Protein AF-A0A8J0SD44-F1 (afdb_monomer)

Radius of gyration: 22.15 Å; Cα contacts (8 Å, |Δi|>4): 152; chains: 1; bounding box: 90×36×42 Å

Mean predicted aligned error: 14.58 Å

Secondary structure (DSSP, 8-state):
--PPPTTTTSSTTS------TTHHHHHHHTT-S------------------S-HHHHHHHHHHHHHHHHHHHHHS--SS------HHHHHHHHHHHHHHHGGG----S--S--HHHHTTS-HHHHHHHHHHHHHHHHHHTGGG---SSHHHHHHHHHHHHHHHHHHHHHHHHHHTT-S---HHHHHHHHHHHHHHHHS-HHHHHHHHHHHHHHHHHHHHHHS--

Foldseek 3Di:
DDDDDDPPVPVVPVPPDPPPPPVVVVVVVVPPDDDDDPDDDDDDDDDDDDDDDCPVVVVVVVVVVVVVVVVVVVVDDLAQQQPFPLVLLVVLLVLQLVVLVVVQPDDPDALDDLVLLVVDDRLANLVLLLLLLVCCLVQALVPDDDPDPSNNVSSVSNNVSSVVRNVSSVVCVVVSSHDHDDSSVVSSVSSVVSLVVDDRVNSNSRSSNNVVSVSVSCCVVNPD

pLDDT: mean 71.88, std 25.75, range [24.28, 98.19]

Nearest PDB structures (foldseek):
  4doh-assembly2_C  TM=9.470E-01  e=1.029E-07  Homo sapiens
  1n1f-assembly1_A  TM=8.761E-01  e=1.432E-06  Homo sapiens
  6gg1-assembly1_A  TM=9.061E-01  e=5.887E-06  Homo sapiens
  8sve-assembly2_M  TM=8.247E-01  e=4.977E-04  Homo sapiens
  1cnt-assembly1_1  TM=3.188E-01  e=7.115E-01  Homo sapiens

Sequence (224 aa):
MEIIPSQVVRDLSASYAPVNEENEAIRAVEVVATTVECDVTIEYCQQGSIMGALSAFCSIVFICVLMMKIKRIESSGNHCPVSSDIQEFKRYHDAVKEVLHKKDVITDVSLLKARVLNQIHPSEQCCFLLQLGRFYLNNVFPKLEFSSMKEQKCLNHLANSVLGLKIELKHCHSTMRCACGHQSHKIMEEFRETFYQMETEAAIVKAFGDLNILIRWMEINYPG

InterPro domains:
  IPR009079 Four-helical cytokine-like, core [G3DSA:1.20.1250.10] (74-222)
  IPR009079 Four-helical cytokine-like, core [SSF47266] (79-220)
  IPR020443 Interleukin-10/19/20/24/26 [PF00726] (71-219)
  IPR020443 Interleukin-10/19/20/24/26 [PTHR48482] (53-222)
  IPR020443 Interleukin-10/19/20/24/26 [SM00188] (82-223)
  IPR020444 Interleukin-24 [PR01937] (96-111)
  IPR020444 Interleukin-24 [PR01937] (123-140)
  IPR020444 Interleukin-24 [PR01937] (206-219)

Structure (mmCIF, N/CA/C/O backbone):
data_AF-A0A8J0SD44-F1
#
_entry.id   AF-A0A8J0SD44-F1
#
loop_
_atom_site.group_PDB
_atom_site.id
_atom_site.type_symbol
_atom_site.label_atom_id
_atom_site.label_alt_id
_atom_site.label_comp_id
_atom_site.label_asym_id
_atom_site.label_entity_id
_atom_site.label_seq_id
_atom_site.pdbx_PDB_ins_code
_atom_site.Cartn_x
_atom_site.Cartn_y
_atom_site.Cartn_z
_atom_site.occupancy
_atom_site.B_iso_or_equiv
_atom_site.auth_seq_id
_atom_site.auth_comp_id
_atom_site.auth_asym_id
_atom_site.auth_atom_id
_atom_site.pdbx_PDB_model_num
ATOM 1 N N . MET A 1 1 ? -42.914 5.109 -18.372 1.00 33.97 1 MET A N 1
ATOM 2 C CA . MET A 1 1 ? -41.851 5.394 -19.356 1.00 33.97 1 MET A CA 1
ATOM 3 C C . MET A 1 1 ? -41.538 6.867 -19.213 1.00 33.97 1 MET A C 1
ATOM 5 O O . MET A 1 1 ? -42.184 7.684 -19.847 1.00 33.97 1 MET A O 1
ATOM 9 N N . GLU A 1 2 ? -40.648 7.197 -18.283 1.00 24.28 2 GLU A N 1
ATOM 10 C CA . GLU A 1 2 ? -40.187 8.567 -18.069 1.00 24.28 2 GLU A CA 1
ATOM 11 C C . GLU A 1 2 ? -38.679 8.592 -18.274 1.00 24.28 2 GLU A C 1
ATOM 13 O O . GLU A 1 2 ? -37.932 7.765 -17.753 1.00 24.28 2 GLU A O 1
ATOM 18 N N . ILE A 1 3 ? -38.296 9.495 -19.163 1.00 29.05 3 ILE A N 1
ATOM 19 C CA . ILE A 1 3 ? -36.976 9.689 -19.733 1.00 29.05 3 ILE A CA 1
ATOM 20 C C . ILE A 1 3 ? -36.206 10.579 -18.757 1.00 29.05 3 ILE A C 1
ATOM 22 O O . ILE A 1 3 ? -36.611 11.714 -18.513 1.00 29.05 3 ILE A O 1
ATOM 26 N N . ILE A 1 4 ? -35.113 10.069 -18.188 1.00 25.30 4 ILE A N 1
ATOM 27 C CA . ILE A 1 4 ? -34.239 10.856 -17.309 1.00 25.30 4 ILE A CA 1
ATOM 28 C C . ILE A 1 4 ? -33.398 11.821 -18.173 1.00 25.30 4 ILE A C 1
ATOM 30 O O . ILE A 1 4 ? -32.871 11.394 -19.205 1.00 25.30 4 ILE A O 1
ATOM 34 N N . PRO A 1 5 ? -33.265 13.116 -17.809 1.00 26.45 5 PRO A N 1
ATOM 35 C CA . PRO A 1 5 ? -32.732 14.140 -18.703 1.00 26.45 5 PRO A CA 1
ATOM 36 C C . PRO A 1 5 ? -31.207 14.096 -18.878 1.00 26.45 5 PRO A C 1
ATOM 38 O O . PRO A 1 5 ? -30.445 13.755 -17.975 1.00 26.45 5 PRO A O 1
ATOM 41 N N . SER A 1 6 ? -30.784 14.571 -20.050 1.00 31.86 6 SER A N 1
ATOM 42 C CA . SER A 1 6 ? -29.427 14.703 -20.605 1.00 31.86 6 SER A CA 1
ATOM 43 C C . SER A 1 6 ? -28.462 15.654 -19.848 1.00 31.86 6 SER A C 1
ATOM 45 O O . SER A 1 6 ? -27.691 16.386 -20.478 1.00 31.86 6 SER A O 1
ATOM 47 N N . GLN A 1 7 ? -28.469 15.663 -18.511 1.00 28.09 7 GLN A N 1
ATOM 48 C CA . GLN A 1 7 ? -27.488 16.401 -17.693 1.00 28.09 7 GLN A CA 1
ATOM 49 C C . GLN A 1 7 ? -26.445 15.514 -16.996 1.00 28.09 7 GLN A C 1
ATOM 51 O O . GLN A 1 7 ? -25.373 16.005 -16.673 1.00 28.09 7 GLN A O 1
ATOM 56 N N . VAL A 1 8 ? -26.665 14.201 -16.892 1.00 30.64 8 VAL A N 1
ATOM 57 C CA . VAL A 1 8 ? -25.748 13.287 -16.174 1.00 30.64 8 VAL A CA 1
ATOM 58 C C . VAL A 1 8 ? -24.443 12.993 -16.942 1.00 30.64 8 VAL A C 1
ATOM 60 O O . VAL A 1 8 ? -23.463 12.532 -16.368 1.00 30.64 8 VAL A O 1
ATOM 63 N N . VAL A 1 9 ? -24.370 13.313 -18.238 1.00 30.92 9 VAL A N 1
ATOM 64 C CA . VAL A 1 9 ? -23.193 13.003 -19.078 1.00 30.92 9 VAL A CA 1
ATOM 65 C C . VAL A 1 9 ? -22.150 14.136 -19.095 1.00 30.92 9 VAL A C 1
ATOM 67 O O . VAL A 1 9 ? -21.050 13.945 -19.604 1.00 30.92 9 VAL A O 1
ATOM 70 N N . ARG A 1 10 ? -22.437 15.310 -18.509 1.00 26.83 10 ARG A N 1
ATOM 71 C CA . ARG A 1 10 ? -21.474 16.431 -18.453 1.00 26.83 10 ARG A CA 1
ATOM 72 C C . ARG A 1 10 ? -20.662 16.534 -17.157 1.00 26.83 10 ARG A C 1
ATOM 74 O O . ARG A 1 10 ? -19.658 17.242 -17.154 1.00 26.83 10 ARG A O 1
ATOM 81 N N . ASP A 1 11 ? -21.004 15.765 -16.124 1.00 26.02 11 ASP A N 1
ATOM 82 C CA . ASP A 1 11 ? -20.300 15.818 -14.831 1.00 26.02 11 ASP A CA 1
ATOM 83 C C . ASP A 1 11 ? -19.134 14.820 -14.708 1.00 26.02 11 ASP A C 1
ATOM 85 O O . ASP A 1 11 ? -18.263 14.985 -13.855 1.00 26.02 11 ASP A O 1
ATOM 89 N N . LEU A 1 12 ? -19.022 13.842 -15.614 1.00 30.73 12 LEU A N 1
ATOM 90 C CA . LEU A 1 12 ? -17.892 12.896 -15.645 1.00 30.73 12 LEU A CA 1
ATOM 91 C C . LEU A 1 12 ? -16.584 13.512 -16.177 1.00 30.73 12 LEU A C 1
ATOM 93 O O . LEU A 1 12 ? -15.510 12.962 -15.950 1.00 30.73 12 LEU A O 1
ATOM 97 N N . SER A 1 13 ? -16.643 14.677 -16.833 1.00 28.14 13 SER A N 1
ATOM 98 C CA . SER A 1 13 ? -15.459 15.408 -17.315 1.00 28.14 13 SER A CA 1
ATOM 99 C C . SER A 1 13 ? -14.967 16.517 -16.373 1.00 28.14 13 SER A C 1
ATOM 101 O O . SER A 1 13 ? -13.924 17.107 -16.639 1.00 28.14 13 SER A O 1
ATOM 103 N N . ALA A 1 14 ? -15.679 16.813 -15.278 1.00 25.30 14 ALA A N 1
ATOM 104 C CA . ALA A 1 14 ? -15.375 17.954 -14.402 1.00 25.30 14 ALA A CA 1
ATOM 105 C C . ALA A 1 14 ? -14.565 17.603 -13.132 1.00 25.30 14 ALA A C 1
ATOM 107 O O . ALA A 1 14 ? -14.176 18.504 -12.394 1.00 25.30 14 ALA A O 1
ATOM 108 N N . SER A 1 15 ? -14.263 16.322 -12.873 1.00 27.89 15 SER A N 1
ATOM 109 C CA . SER A 1 15 ? -13.512 15.894 -11.672 1.00 27.89 15 SER A CA 1
ATOM 110 C C . SER A 1 15 ? -11.984 15.829 -11.862 1.00 27.89 15 SER A C 1
ATOM 112 O O . SER A 1 15 ? -11.245 15.546 -10.922 1.00 27.89 15 SER A O 1
ATOM 114 N N . TYR A 1 16 ? -11.470 16.163 -13.049 1.00 33.25 16 TYR A N 1
ATOM 115 C CA . TYR A 1 16 ? -10.033 16.359 -13.276 1.00 33.25 16 TYR A CA 1
ATOM 116 C C . TYR A 1 16 ? -9.623 17.806 -12.967 1.00 33.25 16 TYR A C 1
ATOM 118 O O . TYR A 1 16 ? -9.203 18.556 -13.844 1.00 33.25 16 TYR A O 1
ATOM 126 N N . ALA A 1 17 ? -9.745 18.206 -11.701 1.00 25.69 17 ALA A N 1
ATOM 127 C CA . ALA A 1 17 ? -9.021 19.363 -11.185 1.00 25.69 17 ALA A CA 1
ATOM 128 C C . ALA A 1 17 ? -7.669 18.883 -10.621 1.00 25.69 17 ALA A C 1
ATOM 130 O O . ALA A 1 17 ? -7.639 17.878 -9.904 1.00 25.69 17 ALA A O 1
ATOM 131 N N . PRO A 1 18 ? -6.542 19.555 -10.920 1.00 29.36 18 PRO A N 1
ATOM 132 C CA . PRO A 1 18 ? -5.264 19.209 -10.319 1.00 29.36 18 PRO A CA 1
ATOM 133 C C . PRO A 1 18 ? -5.357 19.471 -8.813 1.00 29.36 18 PRO A C 1
ATOM 135 O O . PRO A 1 18 ? -5.560 20.603 -8.374 1.00 29.36 18 PRO A O 1
ATOM 138 N N . VAL A 1 19 ? -5.245 18.411 -8.012 1.00 38.91 19 VAL A N 1
ATOM 139 C CA . VAL A 1 19 ? -5.111 18.536 -6.559 1.00 38.91 19 VAL A CA 1
ATOM 140 C C . VAL A 1 19 ? -3.803 19.280 -6.302 1.00 38.91 19 VAL A C 1
ATOM 142 O O . VAL A 1 19 ? -2.731 18.796 -6.654 1.00 38.91 19 VAL A O 1
ATOM 145 N N . ASN A 1 20 ? -3.921 20.490 -5.758 1.00 29.44 20 ASN A N 1
ATOM 146 C CA . ASN A 1 20 ? -2.821 21.420 -5.534 1.00 29.44 20 ASN A CA 1
ATOM 147 C C . ASN A 1 20 ? -1.749 20.773 -4.626 1.00 29.44 20 ASN A C 1
ATOM 149 O O . ASN A 1 20 ? -2.046 20.428 -3.479 1.00 29.44 20 ASN A O 1
ATOM 153 N N . GLU A 1 21 ? -0.527 20.592 -5.146 1.00 43.31 21 GLU A N 1
ATOM 154 C CA . GLU A 1 21 ? 0.596 19.855 -4.520 1.00 43.31 21 GLU A CA 1
ATOM 155 C C . GLU A 1 21 ? 1.039 20.424 -3.156 1.00 43.31 21 GLU A C 1
ATOM 157 O O . GLU A 1 21 ? 1.686 19.733 -2.373 1.00 43.31 21 GLU A O 1
ATOM 162 N N . GLU A 1 22 ? 0.655 21.660 -2.836 1.00 33.00 22 GLU A N 1
ATOM 163 C CA . GLU A 1 22 ? 1.070 22.375 -1.625 1.00 33.00 22 GLU A CA 1
ATOM 164 C C . GLU A 1 22 ? 0.327 21.913 -0.352 1.00 33.00 22 GLU A C 1
ATOM 166 O O . GLU A 1 22 ? 0.878 21.947 0.748 1.00 33.00 22 GLU A O 1
ATOM 171 N N . ASN A 1 23 ? -0.894 21.380 -0.488 1.00 32.12 23 ASN A N 1
ATOM 172 C CA . ASN A 1 23 ? -1.717 20.948 0.653 1.00 32.12 23 ASN A CA 1
ATOM 173 C C . ASN A 1 23 ? -1.446 19.500 1.113 1.00 32.12 23 ASN A C 1
ATOM 175 O O . ASN A 1 23 ? -1.919 19.102 2.179 1.00 32.12 23 ASN A O 1
ATOM 179 N N . GLU A 1 24 ? -0.687 18.706 0.347 1.00 41.72 24 GLU A N 1
ATOM 180 C CA . GLU A 1 24 ? -0.343 17.316 0.705 1.00 41.72 24 GLU A CA 1
ATOM 181 C C . GLU A 1 24 ? 0.754 17.268 1.787 1.00 41.72 24 GLU A C 1
ATOM 183 O O . GLU A 1 24 ? 0.761 16.374 2.632 1.00 41.72 24 GLU A O 1
ATOM 188 N N . ALA A 1 25 ? 1.637 18.274 1.822 1.00 32.84 25 ALA A N 1
ATOM 189 C CA . ALA A 1 25 ? 2.680 18.396 2.840 1.00 32.84 25 ALA A CA 1
ATOM 190 C C . ALA A 1 25 ? 2.119 18.836 4.204 1.00 32.84 25 ALA A C 1
ATOM 192 O O . ALA A 1 25 ? 2.558 18.341 5.237 1.00 32.84 25 ALA A O 1
ATOM 193 N N . ILE A 1 26 ? 1.110 19.712 4.228 1.00 31.59 26 ILE A N 1
ATOM 194 C CA . ILE A 1 26 ? 0.611 20.314 5.476 1.00 31.59 26 ILE A CA 1
ATOM 195 C C . ILE A 1 26 ? -0.146 19.295 6.346 1.00 31.59 26 ILE A C 1
ATOM 197 O O . ILE A 1 26 ? -0.011 19.326 7.565 1.00 31.59 26 ILE A O 1
ATOM 201 N N . ARG A 1 27 ? -0.845 18.312 5.756 1.00 36.59 27 ARG A N 1
ATOM 202 C CA . ARG A 1 27 ? -1.466 17.220 6.539 1.00 36.59 27 ARG A CA 1
ATOM 203 C C . ARG A 1 27 ? -0.475 16.169 7.040 1.00 36.59 27 ARG A C 1
ATOM 205 O O . ARG A 1 27 ? -0.773 15.484 8.010 1.00 36.59 27 ARG A O 1
ATOM 212 N N . ALA A 1 28 ? 0.695 16.045 6.413 1.00 37.03 28 ALA A N 1
ATOM 213 C CA . ALA A 1 28 ? 1.755 15.162 6.900 1.00 37.03 28 ALA A CA 1
ATOM 214 C C . ALA A 1 28 ? 2.536 15.784 8.076 1.00 37.03 28 ALA A C 1
ATOM 216 O O . ALA A 1 28 ? 3.091 15.060 8.899 1.00 37.03 28 ALA A O 1
ATOM 217 N N . VAL A 1 29 ? 2.562 17.118 8.178 1.00 32.00 29 VAL A N 1
ATOM 218 C CA . VAL A 1 29 ? 3.338 17.846 9.198 1.00 32.00 29 VAL A CA 1
ATOM 219 C C . VAL A 1 29 ? 2.676 17.824 10.583 1.00 32.00 29 VAL A C 1
ATOM 221 O O . VAL A 1 29 ? 3.388 17.834 11.584 1.00 32.00 29 VAL A O 1
ATOM 224 N N . GLU A 1 30 ? 1.352 17.679 10.685 1.00 28.89 30 GLU A N 1
ATOM 225 C CA . GLU A 1 30 ? 0.664 17.569 11.989 1.00 28.89 30 GLU A CA 1
ATOM 226 C C . GLU A 1 30 ? 0.882 16.215 12.703 1.00 28.89 30 GLU A C 1
ATOM 228 O O . GLU A 1 30 ? 0.460 16.029 13.840 1.00 28.89 30 GLU A O 1
ATOM 233 N N . VAL A 1 31 ? 1.603 15.278 12.075 1.00 38.53 31 VAL A N 1
ATOM 234 C CA . VAL A 1 31 ? 1.950 13.957 12.639 1.00 38.53 31 VAL A CA 1
ATOM 235 C C . VAL A 1 31 ? 3.263 13.996 13.446 1.00 38.53 31 VAL A C 1
ATOM 237 O O . VAL A 1 31 ? 3.701 12.988 14.004 1.00 38.53 31 VAL A O 1
ATOM 240 N N . VAL A 1 32 ? 3.909 15.161 13.572 1.00 40.59 32 VAL A N 1
ATOM 241 C CA . VAL A 1 32 ? 5.134 15.311 14.371 1.00 40.59 32 VAL A CA 1
ATOM 242 C C . VAL A 1 32 ? 4.798 15.714 15.807 1.00 40.59 32 VAL A C 1
ATOM 244 O O . VAL A 1 32 ? 4.800 16.892 16.142 1.00 40.59 32 VAL A O 1
ATOM 247 N N . ALA A 1 33 ? 4.566 14.720 16.667 1.00 31.11 33 ALA A N 1
ATOM 248 C CA . ALA A 1 33 ? 5.003 14.728 18.068 1.00 31.11 33 ALA A CA 1
ATOM 249 C C . ALA A 1 33 ? 4.658 13.396 18.751 1.00 31.11 33 ALA A C 1
ATOM 251 O O . ALA A 1 33 ? 3.523 13.166 19.153 1.00 31.11 33 ALA A O 1
ATOM 252 N N . THR A 1 34 ? 5.673 12.542 18.900 1.00 29.23 34 THR A N 1
ATOM 253 C CA . THR A 1 34 ? 5.992 11.653 20.040 1.00 29.23 34 THR A CA 1
ATOM 254 C C . THR A 1 34 ? 6.596 10.348 19.533 1.00 29.23 34 THR A C 1
ATOM 256 O O . THR A 1 34 ? 5.919 9.391 19.169 1.00 29.23 34 THR A O 1
ATOM 259 N N . THR A 1 35 ? 7.925 10.317 19.530 1.00 33.72 35 THR A N 1
ATOM 260 C CA . THR A 1 35 ? 8.711 9.090 19.440 1.00 33.72 35 THR A CA 1
ATOM 261 C C . THR A 1 35 ? 8.462 8.257 20.694 1.00 33.72 35 THR A C 1
ATOM 263 O O . THR A 1 35 ? 8.916 8.613 21.780 1.00 33.72 35 THR A O 1
ATOM 266 N N . VAL A 1 36 ? 7.735 7.154 20.546 1.00 34.84 36 VAL A N 1
ATOM 267 C CA . VAL A 1 36 ? 7.821 6.005 21.450 1.00 34.84 36 VAL A CA 1
ATOM 268 C C . VAL A 1 36 ? 7.810 4.777 20.555 1.00 34.84 36 VAL A C 1
ATOM 270 O O . VAL A 1 36 ? 6.826 4.532 19.855 1.00 34.84 36 VAL A O 1
ATOM 273 N N . GLU A 1 37 ? 8.936 4.078 20.563 1.00 35.88 37 GLU A N 1
ATOM 274 C CA . GLU A 1 37 ? 9.233 2.882 19.786 1.00 35.88 37 GLU A CA 1
ATOM 275 C C . GLU A 1 37 ? 8.159 1.800 19.971 1.00 35.88 37 GLU A C 1
ATOM 277 O O . GLU A 1 37 ? 7.623 1.590 21.061 1.00 35.88 37 GLU A O 1
ATOM 282 N N . CYS A 1 38 ? 7.845 1.093 18.885 1.00 41.84 38 CYS A N 1
ATOM 283 C CA . CYS A 1 38 ? 7.262 -0.238 18.981 1.00 41.84 38 CYS A CA 1
ATOM 284 C C . CYS A 1 38 ? 8.430 -1.190 19.294 1.00 41.84 38 CYS A C 1
ATOM 286 O O . CYS A 1 38 ? 9.225 -1.447 18.397 1.00 41.84 38 CYS A O 1
ATOM 288 N N . ASP A 1 39 ? 8.570 -1.620 20.554 1.00 30.33 39 ASP A N 1
ATOM 289 C CA . ASP A 1 39 ? 9.700 -2.401 21.101 1.00 30.33 39 ASP A CA 1
ATOM 290 C C . ASP A 1 39 ? 10.412 -3.336 20.101 1.00 30.33 39 ASP A C 1
ATOM 292 O O . ASP A 1 39 ? 9.848 -4.356 19.697 1.00 30.33 39 ASP A O 1
ATOM 296 N N . VAL A 1 40 ?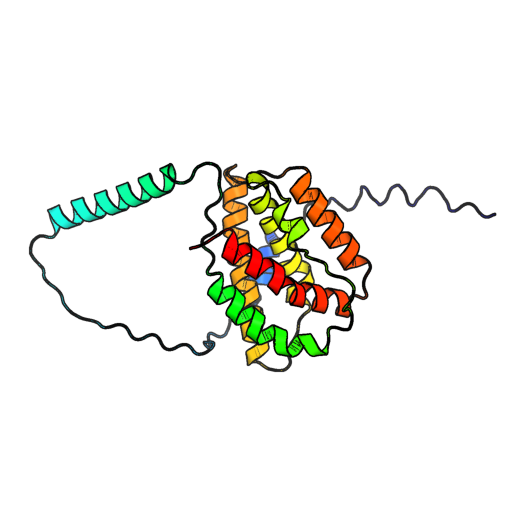 11.686 -3.037 19.795 1.00 35.06 40 VAL A N 1
ATOM 297 C CA 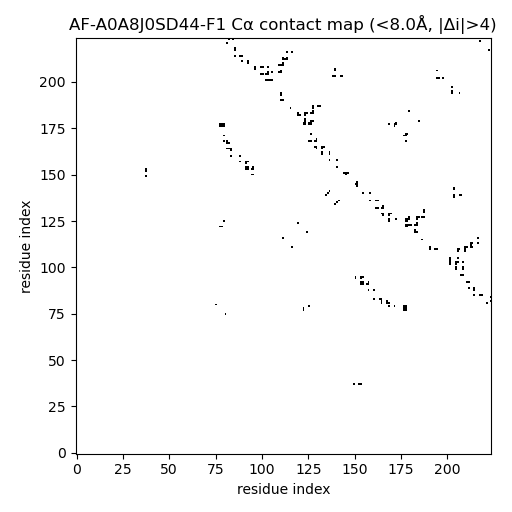. VAL A 1 40 ? 12.693 -4.005 19.320 1.00 35.06 40 VAL A CA 1
ATOM 298 C C . VAL A 1 40 ? 14.085 -3.579 19.816 1.00 35.06 40 VAL A C 1
ATOM 300 O O . VAL A 1 40 ? 14.632 -2.568 19.388 1.00 35.06 40 VAL A O 1
ATOM 303 N N . THR A 1 41 ? 14.685 -4.377 20.699 1.00 27.97 41 THR A N 1
ATOM 304 C CA . THR A 1 41 ? 16.097 -4.291 21.100 1.00 27.97 41 THR A CA 1
ATOM 305 C C . THR A 1 41 ? 17.014 -4.809 19.986 1.00 27.97 41 THR A C 1
ATOM 307 O O . THR A 1 41 ? 16.856 -5.941 19.530 1.00 27.97 41 THR A O 1
ATOM 310 N N . ILE A 1 42 ? 18.013 -4.012 19.587 1.00 31.34 42 ILE A N 1
ATOM 311 C CA . ILE A 1 42 ? 19.157 -4.454 18.772 1.00 31.34 42 ILE A CA 1
ATOM 312 C C . ILE A 1 42 ? 20.448 -3.973 19.452 1.00 31.34 42 ILE A C 1
ATOM 314 O O . ILE A 1 42 ? 20.781 -2.791 19.423 1.00 31.34 42 ILE A O 1
ATOM 318 N N . GLU A 1 43 ? 21.173 -4.903 20.078 1.00 26.81 43 GLU A N 1
ATOM 319 C CA . GLU A 1 43 ? 22.585 -4.741 20.446 1.00 26.81 43 GLU A CA 1
ATOM 320 C C . GLU A 1 43 ? 23.451 -4.810 19.184 1.00 26.81 43 GLU A C 1
ATOM 322 O O . GLU A 1 43 ? 23.311 -5.766 18.431 1.00 26.81 43 GLU A O 1
ATOM 327 N N . TYR A 1 44 ? 24.403 -3.887 18.999 1.00 27.45 44 TYR A N 1
ATOM 328 C CA . TYR A 1 44 ? 25.702 -4.223 18.400 1.00 27.45 44 TYR A CA 1
ATOM 329 C C . TYR A 1 44 ? 26.822 -3.282 18.883 1.00 27.45 44 TYR A C 1
ATOM 331 O O . TYR A 1 44 ? 26.646 -2.074 19.028 1.00 27.45 44 TYR A O 1
ATOM 339 N N . CYS A 1 45 ? 27.969 -3.905 19.166 1.00 25.02 45 CYS A N 1
ATOM 340 C CA . CYS A 1 45 ? 29.133 -3.413 19.900 1.00 25.02 45 CYS A CA 1
ATOM 341 C C . CYS A 1 45 ? 29.870 -2.201 19.298 1.00 25.02 45 CYS A C 1
ATOM 343 O O . CYS A 1 45 ? 30.180 -2.157 18.108 1.00 25.02 45 CYS A O 1
ATOM 345 N N . GLN A 1 46 ? 30.312 -1.301 20.184 1.00 28.97 46 GLN A N 1
ATOM 346 C CA . GLN A 1 46 ? 31.521 -0.490 19.996 1.00 28.97 46 GLN A CA 1
ATOM 347 C C . GLN A 1 46 ? 32.776 -1.378 20.032 1.00 28.97 46 GLN A C 1
ATOM 349 O O . GLN A 1 46 ? 32.849 -2.244 20.894 1.00 28.97 46 GLN A O 1
ATOM 354 N N . GLN A 1 47 ? 33.791 -1.085 19.206 1.00 30.19 47 GLN A N 1
ATOM 355 C CA . GLN A 1 47 ? 35.177 -0.855 19.665 1.00 30.19 47 GLN A CA 1
ATOM 356 C C . GLN A 1 47 ? 36.100 -0.406 18.506 1.00 30.19 47 GLN A C 1
ATOM 358 O O . GLN A 1 47 ? 36.149 -1.053 17.466 1.00 30.19 47 GLN A O 1
ATOM 363 N N . GLY A 1 48 ? 36.938 0.609 18.761 1.00 29.19 48 GLY A N 1
ATOM 364 C CA . GLY A 1 48 ? 38.368 0.540 18.412 1.00 29.19 48 GLY A CA 1
ATOM 365 C C . GLY A 1 48 ? 38.891 1.348 17.215 1.00 29.19 48 GLY A C 1
ATOM 366 O O . GLY A 1 48 ? 38.795 0.929 16.069 1.00 29.19 48 GLY A O 1
ATOM 367 N N . SER A 1 49 ? 39.571 2.457 17.520 1.00 34.88 49 SER A N 1
ATOM 368 C CA . SER A 1 49 ? 40.421 3.256 16.623 1.00 34.88 49 SER A CA 1
ATOM 369 C C . SER A 1 49 ? 41.734 2.559 16.242 1.00 34.88 49 SER A C 1
ATOM 371 O O . SER A 1 49 ? 42.400 2.027 17.126 1.00 34.88 49 SER A O 1
ATOM 373 N N . ILE A 1 50 ? 42.202 2.720 14.993 1.00 38.38 50 ILE A N 1
ATOM 374 C CA . ILE A 1 50 ? 43.638 2.697 14.642 1.00 38.38 50 ILE A CA 1
ATOM 375 C C . ILE A 1 50 ? 43.912 3.779 13.580 1.00 38.38 50 ILE A C 1
ATOM 377 O O . ILE A 1 50 ? 43.415 3.728 12.458 1.00 38.38 50 ILE A O 1
ATOM 381 N N . MET A 1 51 ? 44.698 4.787 13.964 1.00 46.84 51 MET A N 1
ATOM 382 C CA . MET A 1 51 ? 45.154 5.912 13.146 1.00 46.84 51 MET A CA 1
ATOM 383 C C . MET A 1 51 ? 46.542 5.583 12.588 1.00 46.84 51 MET A C 1
ATOM 385 O O . MET A 1 51 ? 47.453 5.320 13.367 1.00 46.84 51 MET A O 1
ATOM 389 N N . GLY A 1 52 ? 46.713 5.594 11.260 1.00 45.44 52 GLY A N 1
ATOM 390 C CA . GLY A 1 52 ? 48.046 5.398 10.671 1.00 45.44 52 GLY A CA 1
ATOM 391 C C . GLY A 1 52 ? 48.141 4.906 9.226 1.00 45.44 52 GLY A C 1
ATOM 392 O O . GLY A 1 52 ? 49.120 4.252 8.911 1.00 45.44 52 GLY A O 1
ATOM 393 N N . ALA A 1 53 ? 47.164 5.175 8.351 1.00 50.94 53 ALA A N 1
ATOM 394 C CA . ALA A 1 53 ? 47.311 5.029 6.888 1.00 50.94 53 ALA A CA 1
ATOM 395 C C . ALA A 1 53 ? 46.176 5.751 6.117 1.00 50.94 53 ALA A C 1
ATOM 397 O O . ALA A 1 53 ? 45.696 5.310 5.076 1.00 50.94 53 ALA A O 1
ATOM 398 N N . LEU A 1 54 ? 45.677 6.862 6.664 1.00 51.84 54 LEU A N 1
ATOM 399 C CA . LEU A 1 54 ? 44.327 7.351 6.361 1.00 51.84 54 LEU A CA 1
ATOM 400 C C . LEU A 1 54 ? 44.142 7.962 4.960 1.00 51.84 54 LEU A C 1
ATOM 402 O O . LEU A 1 54 ? 43.013 8.012 4.493 1.00 51.84 54 LEU A O 1
ATOM 406 N N . SER A 1 55 ? 45.186 8.387 4.243 1.00 55.91 55 SER A N 1
ATOM 407 C CA . SER A 1 55 ? 44.995 9.082 2.954 1.00 55.91 55 SER A CA 1
ATOM 408 C C . SER A 1 55 ? 44.720 8.135 1.778 1.00 55.91 55 SER A C 1
ATOM 410 O O . SER A 1 55 ? 43.792 8.363 0.996 1.00 55.91 55 SER A O 1
ATOM 412 N N . ALA A 1 56 ? 45.483 7.045 1.667 1.00 53.56 56 ALA A N 1
ATOM 413 C CA . ALA A 1 56 ? 45.310 6.060 0.602 1.00 53.56 56 ALA A CA 1
ATOM 414 C C . ALA A 1 56 ? 44.079 5.179 0.850 1.00 53.56 56 ALA A C 1
ATOM 416 O O . ALA A 1 56 ? 43.307 4.940 -0.077 1.00 53.56 56 ALA A O 1
ATOM 417 N N . PHE A 1 57 ? 43.835 4.776 2.105 1.00 57.06 57 PHE A N 1
ATOM 418 C CA . PHE A 1 57 ? 42.631 4.020 2.452 1.00 57.06 57 PHE A CA 1
ATOM 419 C C . PHE A 1 57 ? 41.361 4.864 2.318 1.00 57.06 57 PHE A C 1
ATOM 421 O O . PHE A 1 57 ? 40.387 4.346 1.787 1.00 57.06 57 PHE A O 1
ATOM 428 N N . CYS A 1 58 ? 41.359 6.160 2.668 1.00 57.19 58 CYS A N 1
ATOM 429 C CA . CYS A 1 58 ? 40.204 7.018 2.365 1.00 57.19 58 CYS A CA 1
ATOM 430 C C . CYS A 1 58 ? 39.967 7.145 0.863 1.00 57.19 58 CYS A C 1
ATOM 432 O O . CYS A 1 58 ? 38.821 7.097 0.438 1.00 57.19 58 CYS A O 1
ATOM 434 N N . SER A 1 59 ? 41.022 7.268 0.052 1.00 60.62 59 SER A N 1
ATOM 435 C CA . SER A 1 59 ? 40.874 7.376 -1.404 1.00 60.62 59 SER A CA 1
ATOM 436 C C . SER A 1 59 ? 40.341 6.079 -2.011 1.00 60.62 59 SER A C 1
ATOM 438 O O . SER A 1 59 ? 39.439 6.124 -2.839 1.00 60.62 59 SER A O 1
ATOM 440 N N . ILE A 1 60 ? 40.825 4.920 -1.554 1.00 70.44 60 ILE A N 1
ATOM 441 C CA . ILE A 1 60 ? 40.326 3.609 -1.988 1.00 70.44 60 ILE A CA 1
ATOM 442 C C . ILE A 1 60 ? 38.898 3.386 -1.495 1.00 70.44 60 ILE A C 1
ATOM 444 O O . ILE A 1 60 ? 38.074 2.961 -2.284 1.00 70.44 60 ILE A O 1
ATOM 448 N N . VAL A 1 61 ? 38.559 3.718 -0.246 1.00 71.31 61 VAL A N 1
ATOM 449 C CA . VAL A 1 61 ? 37.184 3.609 0.274 1.00 71.31 61 VAL A CA 1
ATOM 450 C C . VAL A 1 61 ? 36.251 4.558 -0.470 1.00 71.31 61 VAL A C 1
ATOM 452 O O . VAL A 1 61 ? 35.159 4.152 -0.844 1.00 71.31 61 VAL A O 1
ATOM 455 N N . PHE A 1 62 ? 36.676 5.788 -0.759 1.00 68.56 62 PHE A N 1
ATOM 456 C CA . PHE A 1 62 ? 35.885 6.753 -1.518 1.00 68.56 62 PHE A CA 1
ATOM 457 C C . PHE A 1 62 ? 35.690 6.294 -2.963 1.00 68.56 62 PHE A C 1
ATOM 459 O O . PHE A 1 62 ? 34.563 6.281 -3.443 1.00 68.56 62 PHE A O 1
ATOM 466 N N . ILE A 1 63 ? 36.746 5.820 -3.630 1.00 70.50 63 ILE A N 1
ATOM 467 C CA . ILE A 1 63 ? 36.652 5.209 -4.961 1.00 70.50 63 ILE A CA 1
ATOM 468 C C . ILE A 1 63 ? 35.786 3.947 -4.901 1.00 70.50 63 ILE A C 1
ATOM 470 O O . ILE A 1 63 ? 34.924 3.789 -5.746 1.00 70.50 63 ILE A O 1
ATOM 474 N N . CYS A 1 64 ? 35.901 3.086 -3.892 1.00 64.44 64 CYS A N 1
ATOM 475 C CA . CYS A 1 64 ? 35.045 1.912 -3.719 1.00 64.44 64 CYS A CA 1
ATOM 476 C C . CYS A 1 64 ? 33.581 2.298 -3.482 1.00 64.44 64 CYS A C 1
ATOM 478 O O . CYS A 1 64 ? 32.704 1.658 -4.044 1.00 64.44 64 CYS A O 1
ATOM 480 N N . VAL A 1 65 ? 33.293 3.353 -2.717 1.00 63.66 65 VAL A N 1
ATOM 481 C CA . VAL A 1 65 ? 31.936 3.889 -2.515 1.00 63.66 65 VAL A CA 1
ATOM 482 C C . VAL A 1 65 ? 31.398 4.499 -3.810 1.00 63.66 65 VAL A C 1
ATOM 484 O O . VAL A 1 65 ? 30.240 4.266 -4.153 1.00 63.66 65 VAL A O 1
ATOM 487 N N . LEU A 1 66 ? 32.226 5.223 -4.568 1.00 58.38 66 LEU A N 1
ATOM 488 C CA . LEU A 1 66 ? 31.867 5.763 -5.880 1.00 58.38 66 LEU A CA 1
ATOM 489 C C . LEU A 1 66 ? 31.627 4.645 -6.897 1.00 58.38 66 LEU A C 1
ATOM 491 O O . LEU A 1 66 ? 30.617 4.670 -7.587 1.00 58.38 66 LEU A O 1
ATOM 495 N N . MET A 1 67 ? 32.479 3.623 -6.937 1.00 50.81 67 MET A N 1
ATOM 496 C CA . MET A 1 67 ? 32.340 2.455 -7.807 1.00 50.81 67 MET A CA 1
ATOM 497 C C . MET A 1 67 ? 31.152 1.582 -7.386 1.00 50.81 67 MET A C 1
ATOM 499 O O . MET A 1 67 ? 30.451 1.070 -8.249 1.00 50.81 67 MET A O 1
ATOM 503 N N . MET A 1 68 ? 30.849 1.464 -6.087 1.00 49.03 68 MET A N 1
ATOM 504 C CA . MET A 1 68 ? 29.615 0.839 -5.597 1.00 49.03 68 MET A CA 1
ATOM 505 C C . MET A 1 68 ? 28.378 1.649 -6.002 1.00 49.03 68 MET A C 1
ATOM 507 O O . MET A 1 68 ? 27.381 1.053 -6.397 1.00 49.03 68 MET A O 1
ATOM 511 N N . LYS A 1 69 ? 28.431 2.988 -5.974 1.00 47.19 69 LYS A N 1
ATOM 512 C CA . LYS A 1 69 ? 27.346 3.847 -6.475 1.00 47.19 69 LYS A CA 1
ATOM 513 C C . LYS A 1 69 ? 27.178 3.746 -7.993 1.00 47.19 69 LYS A C 1
ATOM 515 O O . LYS A 1 69 ? 26.048 3.625 -8.445 1.00 47.19 69 LYS A O 1
ATOM 520 N N . ILE A 1 70 ? 28.267 3.724 -8.761 1.00 44.84 70 ILE A N 1
ATOM 521 C CA . ILE A 1 70 ? 28.248 3.574 -10.225 1.00 44.84 70 ILE A CA 1
ATOM 522 C C . ILE A 1 70 ? 27.734 2.182 -10.615 1.00 44.84 70 ILE A C 1
ATOM 524 O O . ILE A 1 70 ? 26.829 2.076 -11.433 1.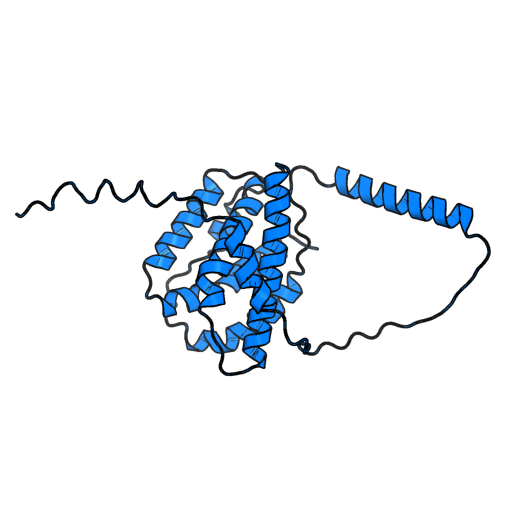00 44.84 70 ILE A O 1
ATOM 528 N N . LYS A 1 71 ? 28.198 1.116 -9.954 1.00 32.78 71 LYS A N 1
ATOM 529 C CA . LYS A 1 71 ? 27.727 -0.257 -10.198 1.00 32.78 71 LYS A CA 1
ATOM 530 C C . LYS A 1 71 ? 26.267 -0.463 -9.771 1.00 32.78 71 LYS A C 1
ATOM 532 O O . LYS A 1 71 ? 25.556 -1.243 -10.397 1.00 32.78 71 LYS A O 1
ATOM 537 N N . ARG A 1 72 ? 25.786 0.270 -8.755 1.00 37.47 72 ARG A N 1
ATOM 538 C CA . ARG A 1 72 ? 24.360 0.319 -8.374 1.00 37.47 72 ARG A CA 1
ATOM 539 C C . ARG A 1 72 ? 23.510 1.056 -9.424 1.00 37.47 72 ARG A C 1
ATOM 541 O O . ARG A 1 72 ? 22.356 0.691 -9.616 1.00 37.47 72 ARG A O 1
ATOM 548 N N . ILE A 1 73 ? 24.078 2.043 -10.124 1.00 38.00 73 ILE A N 1
ATOM 549 C CA . ILE A 1 73 ? 23.431 2.743 -11.248 1.00 38.00 73 ILE A CA 1
ATOM 550 C C . ILE A 1 73 ? 23.401 1.853 -12.503 1.00 38.00 73 ILE A C 1
ATOM 552 O O . ILE A 1 73 ? 22.389 1.816 -13.189 1.00 38.00 73 ILE A O 1
ATOM 556 N N . GLU A 1 74 ? 24.465 1.094 -12.771 1.00 36.72 74 GLU A N 1
ATOM 557 C CA . GLU A 1 74 ? 24.605 0.267 -13.981 1.00 36.72 74 GLU A CA 1
ATOM 558 C C . GLU A 1 74 ? 23.895 -1.100 -13.873 1.00 36.72 74 GLU A C 1
ATOM 560 O O . GLU A 1 74 ? 23.418 -1.638 -14.868 1.00 36.72 74 GLU A O 1
ATOM 565 N N . SER A 1 75 ? 23.739 -1.640 -12.656 1.00 37.78 75 SER A N 1
ATOM 566 C CA . SER A 1 75 ? 22.924 -2.841 -12.396 1.00 37.78 75 SER A CA 1
ATOM 567 C C . SER A 1 75 ? 21.418 -2.555 -12.342 1.00 37.78 75 SER A C 1
ATOM 569 O O . SER A 1 75 ? 20.615 -3.490 -12.364 1.00 37.78 75 SER A O 1
ATOM 571 N N . SER A 1 76 ? 21.015 -1.284 -12.273 1.00 46.34 76 SER A N 1
ATOM 572 C CA . SER A 1 76 ? 19.627 -0.884 -12.464 1.00 46.34 76 SER A CA 1
ATOM 573 C C . SER A 1 76 ? 19.388 -0.772 -13.963 1.00 46.34 76 SER A C 1
ATOM 575 O O . SER A 1 76 ? 19.471 0.313 -14.533 1.00 46.34 76 SER A O 1
ATOM 577 N N . GLY A 1 77 ? 19.002 -1.874 -14.612 1.00 46.34 77 GLY A N 1
ATOM 578 C CA . GLY A 1 77 ? 18.233 -1.745 -15.854 1.00 46.34 77 GLY A CA 1
ATOM 579 C C . GLY A 1 77 ? 16.969 -0.898 -15.613 1.00 46.34 77 GLY A C 1
ATOM 580 O O . GLY A 1 77 ? 16.794 -0.336 -14.536 1.00 46.34 77 GLY A O 1
ATOM 581 N N . ASN A 1 78 ? 16.055 -0.834 -16.573 1.00 54.72 78 ASN A N 1
ATOM 582 C CA . ASN 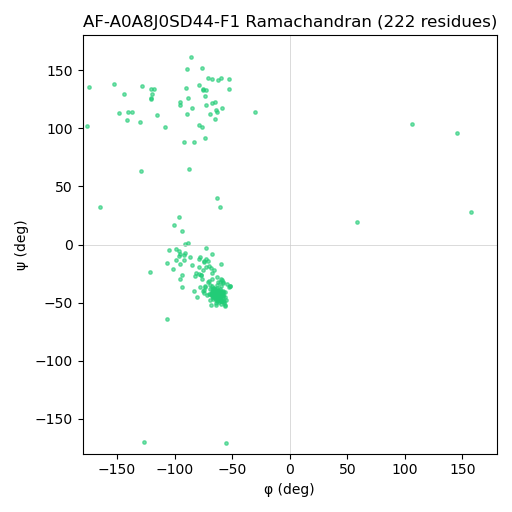A 1 78 ? 14.827 -0.014 -16.572 1.00 54.72 78 ASN A CA 1
ATOM 583 C C . ASN A 1 78 ? 13.790 -0.276 -15.435 1.00 54.72 78 ASN A C 1
ATOM 585 O O . ASN A 1 78 ? 12.588 -0.151 -15.652 1.00 54.72 78 ASN A O 1
ATOM 589 N N . HIS A 1 79 ? 14.219 -0.659 -14.236 1.00 66.44 79 HIS A N 1
ATOM 590 C CA . HIS A 1 79 ? 13.451 -1.103 -13.087 1.00 66.44 79 HIS A CA 1
ATOM 591 C C . HIS A 1 79 ? 13.693 -0.119 -11.932 1.00 66.44 79 HIS A C 1
ATOM 593 O O . HIS A 1 79 ? 14.829 0.268 -11.655 1.00 66.44 79 HIS A O 1
ATOM 599 N N . CYS A 1 80 ? 12.627 0.301 -11.254 1.00 76.50 80 CYS A N 1
ATOM 600 C CA . CYS A 1 80 ? 12.718 1.153 -10.073 1.00 76.50 80 CYS A CA 1
ATOM 601 C C . CYS A 1 80 ? 13.253 0.344 -8.875 1.00 76.50 80 CYS A C 1
ATOM 603 O O . CYS A 1 80 ? 12.599 -0.632 -8.500 1.00 76.50 80 CYS A O 1
ATOM 605 N N . PRO A 1 81 ? 14.396 0.711 -8.261 1.00 68.12 81 PRO A N 1
ATOM 606 C CA . PRO A 1 81 ? 14.840 0.067 -7.033 1.00 68.12 81 PRO A CA 1
ATOM 607 C C . PRO A 1 81 ? 13.890 0.469 -5.903 1.00 68.12 81 PRO A C 1
ATOM 609 O O . PRO A 1 81 ? 13.843 1.635 -5.518 1.00 68.12 81 PRO A O 1
ATOM 612 N N . VAL A 1 82 ? 13.120 -0.493 -5.405 1.00 69.56 82 VAL A N 1
ATOM 613 C CA . VAL A 1 82 ? 12.264 -0.322 -4.230 1.00 69.56 82 VAL A CA 1
ATOM 614 C C . VAL A 1 82 ? 13.099 -0.691 -3.008 1.00 69.56 82 VAL A C 1
ATOM 616 O O . VAL A 1 82 ? 13.479 -1.848 -2.864 1.00 69.56 82 VAL A O 1
ATOM 619 N N . SER A 1 83 ? 13.421 0.282 -2.151 1.00 63.88 83 SER A N 1
ATOM 620 C CA . SER A 1 83 ? 14.265 0.078 -0.959 1.00 63.88 83 SER A CA 1
ATOM 621 C C . SER A 1 83 ? 13.434 -0.144 0.311 1.00 63.88 83 SER A C 1
ATOM 623 O O . SER A 1 83 ? 13.895 0.123 1.420 1.00 63.88 83 SER A O 1
ATOM 625 N N . SER A 1 84 ? 12.189 -0.597 0.161 1.00 67.00 84 SER A N 1
ATOM 626 C CA . SER A 1 84 ? 11.267 -0.760 1.284 1.00 67.00 84 SER A CA 1
ATOM 627 C C . SER A 1 84 ? 11.603 -1.994 2.116 1.00 67.00 84 SER A C 1
ATOM 629 O O . SER A 1 84 ? 11.755 -3.086 1.571 1.00 67.00 84 SER A O 1
ATOM 631 N N . ASP A 1 85 ? 11.644 -1.838 3.440 1.00 78.38 85 ASP A N 1
ATOM 632 C CA . ASP A 1 85 ? 11.682 -2.971 4.363 1.00 78.38 85 ASP A CA 1
ATOM 633 C C . ASP A 1 85 ? 10.295 -3.633 4.398 1.00 78.38 85 ASP A C 1
ATOM 635 O O . ASP A 1 85 ? 9.383 -3.253 5.137 1.00 78.38 85 ASP A O 1
ATOM 639 N N . ILE A 1 86 ? 10.114 -4.629 3.531 1.00 82.69 86 ILE A N 1
ATOM 640 C CA . ILE A 1 86 ? 8.861 -5.381 3.425 1.00 82.69 86 ILE A CA 1
ATOM 641 C C . ILE A 1 86 ? 8.570 -6.137 4.734 1.00 82.69 86 ILE A C 1
ATOM 643 O O . ILE A 1 86 ? 7.402 -6.346 5.074 1.00 82.69 86 ILE A O 1
ATOM 647 N N . GLN A 1 87 ? 9.601 -6.509 5.506 1.00 83.81 87 GLN A N 1
ATOM 648 C CA . GLN A 1 87 ? 9.402 -7.163 6.799 1.00 83.81 87 GLN A CA 1
ATOM 649 C C . GLN A 1 87 ? 8.819 -6.190 7.820 1.00 83.81 87 GLN A C 1
ATOM 651 O O . GLN A 1 87 ? 7.902 -6.559 8.553 1.00 83.81 87 GLN A O 1
ATOM 656 N N . GLU A 1 88 ? 9.309 -4.955 7.861 1.00 84.00 88 GLU A N 1
ATOM 657 C CA . GLU A 1 88 ? 8.749 -3.895 8.699 1.00 84.00 88 GLU A CA 1
ATOM 658 C C . GLU A 1 88 ? 7.288 -3.605 8.318 1.00 84.00 88 GLU A C 1
ATOM 660 O O . GLU A 1 88 ? 6.403 -3.587 9.180 1.00 84.00 88 GLU A O 1
ATOM 665 N N . PHE A 1 89 ? 7.005 -3.512 7.015 1.00 86.06 89 PHE A N 1
ATOM 666 C CA . PHE A 1 89 ? 5.650 -3.337 6.492 1.00 86.06 89 PHE A CA 1
ATOM 667 C C . PHE A 1 89 ? 4.701 -4.438 6.990 1.00 86.06 89 PHE A C 1
ATOM 669 O O . PHE A 1 89 ? 3.603 -4.162 7.481 1.00 86.06 89 PHE A O 1
ATOM 676 N N . LYS A 1 90 ? 5.141 -5.697 6.902 1.00 90.12 90 LYS A N 1
ATOM 677 C CA . LYS A 1 90 ? 4.391 -6.862 7.377 1.00 90.12 90 LYS A CA 1
ATOM 678 C C . LYS A 1 90 ? 4.155 -6.829 8.879 1.00 90.12 90 LYS A C 1
ATOM 680 O O . LYS A 1 90 ? 3.030 -7.051 9.312 1.00 90.12 90 LYS A O 1
ATOM 685 N N . ARG A 1 91 ? 5.183 -6.505 9.668 1.00 89.75 91 ARG A N 1
ATOM 686 C CA . ARG A 1 91 ? 5.083 -6.428 11.133 1.00 89.75 91 ARG A CA 1
ATOM 687 C C . ARG A 1 91 ? 4.019 -5.426 11.571 1.00 89.75 91 ARG A C 1
ATOM 689 O O . ARG A 1 91 ? 3.172 -5.769 12.395 1.00 89.75 91 ARG A O 1
ATOM 696 N N . TYR A 1 92 ? 4.032 -4.213 11.018 1.00 91.25 92 TYR A N 1
ATOM 697 C CA . TYR A 1 92 ? 3.043 -3.196 11.384 1.00 91.25 92 TYR A CA 1
ATOM 698 C C . TYR A 1 92 ? 1.641 -3.532 10.886 1.00 91.25 92 TYR A C 1
ATOM 700 O O . TYR A 1 92 ? 0.670 -3.331 11.616 1.00 91.25 92 TYR A O 1
ATOM 708 N N . HIS A 1 93 ? 1.527 -4.088 9.680 1.00 92.62 93 HIS A N 1
ATOM 709 C CA . HIS A 1 93 ? 0.254 -4.577 9.170 1.00 92.62 93 HIS A CA 1
ATOM 710 C C . HIS A 1 93 ? -0.336 -5.671 10.073 1.00 92.62 93 HIS A C 1
ATOM 712 O O . HIS A 1 93 ? -1.497 -5.565 10.463 1.00 92.62 93 HIS A O 1
ATOM 718 N N . ASP A 1 94 ? 0.448 -6.680 10.456 1.00 91.19 94 ASP A N 1
ATOM 719 C CA . ASP A 1 94 ? -0.029 -7.803 11.269 1.00 91.19 94 ASP A CA 1
ATOM 720 C C . ASP A 1 94 ? -0.437 -7.348 12.681 1.00 91.19 94 ASP A C 1
ATOM 722 O O . ASP A 1 94 ? -1.465 -7.788 13.195 1.00 91.19 94 ASP A O 1
ATOM 726 N N . ALA A 1 95 ? 0.290 -6.390 13.270 1.00 89.88 95 ALA A N 1
ATOM 727 C CA . ALA A 1 95 ? -0.049 -5.808 14.571 1.00 89.88 95 ALA A CA 1
ATOM 728 C C . ALA A 1 95 ? -1.427 -5.118 14.592 1.00 89.88 95 ALA A C 1
ATOM 730 O O . ALA A 1 95 ? -2.104 -5.117 15.618 1.00 89.88 95 ALA A O 1
ATOM 731 N N . VAL A 1 96 ? -1.846 -4.535 13.466 1.00 89.69 96 VAL A N 1
ATOM 732 C CA . VAL A 1 96 ? -3.123 -3.815 13.341 1.00 89.69 96 VAL A CA 1
ATOM 733 C C . VAL A 1 96 ? -4.237 -4.726 12.817 1.00 89.69 96 VAL A C 1
ATOM 735 O O . VAL A 1 96 ? -5.392 -4.626 13.244 1.00 89.69 96 VAL A O 1
ATOM 738 N N . LYS A 1 97 ? -3.905 -5.641 11.901 1.00 88.38 97 LYS A N 1
ATOM 739 C CA . LYS A 1 97 ? -4.861 -6.524 11.230 1.00 88.38 97 LYS A CA 1
ATOM 740 C C . LYS A 1 97 ? -5.656 -7.372 12.212 1.00 88.38 97 LYS A C 1
ATOM 742 O O . LYS A 1 97 ? -6.858 -7.522 12.018 1.00 88.38 97 LYS A O 1
ATOM 747 N N . GLU A 1 98 ? -5.029 -7.884 13.266 1.00 83.38 98 GLU A N 1
ATOM 748 C CA . GLU A 1 98 ? -5.713 -8.713 14.269 1.00 83.38 98 GLU A CA 1
ATOM 749 C C . GLU A 1 98 ? -6.897 -7.988 14.933 1.00 83.38 98 GLU A C 1
ATOM 751 O O . GLU A 1 98 ? -7.922 -8.600 15.247 1.00 83.38 98 GLU A O 1
ATOM 756 N N . VAL A 1 99 ? -6.805 -6.663 15.087 1.00 85.81 99 VAL A N 1
ATOM 757 C CA . VAL A 1 99 ? -7.883 -5.843 15.657 1.00 85.81 99 VAL A CA 1
ATOM 758 C C . VAL A 1 99 ? -8.991 -5.580 14.638 1.00 85.81 99 VAL A C 1
ATOM 760 O O . VAL A 1 99 ? -10.172 -5.580 14.993 1.00 85.81 99 VAL A O 1
ATOM 763 N N . LEU A 1 100 ? -8.631 -5.391 13.368 1.00 87.56 100 LEU A N 1
ATOM 764 C CA . LEU A 1 100 ? -9.586 -5.126 12.290 1.00 87.56 100 LEU A CA 1
ATOM 765 C C . LEU A 1 100 ? -10.260 -6.385 11.742 1.00 87.56 100 LEU A C 1
ATOM 767 O O . LEU A 1 100 ? -11.379 -6.289 11.250 1.00 87.56 100 LEU A O 1
ATOM 771 N N . HIS A 1 101 ? -9.647 -7.561 11.873 1.00 79.75 101 HIS A N 1
ATOM 772 C CA . HIS A 1 101 ? -10.176 -8.815 11.330 1.00 79.75 101 HIS A CA 1
ATOM 773 C C . HIS A 1 101 ? -11.580 -9.141 11.858 1.00 79.75 101 HIS A C 1
ATOM 775 O O . HIS A 1 101 ? -12.418 -9.652 11.128 1.00 79.75 101 HIS A O 1
ATOM 781 N N . LYS A 1 102 ? -11.882 -8.773 13.109 1.00 80.19 102 LYS A N 1
ATOM 782 C CA . LYS A 1 102 ? -13.222 -8.957 13.697 1.00 80.19 102 LYS A CA 1
ATOM 783 C C . LYS A 1 102 ? -14.290 -8.034 13.100 1.00 80.19 102 LYS A C 1
ATOM 785 O O . LYS A 1 102 ? -15.473 -8.288 13.297 1.00 80.19 102 LYS A O 1
ATOM 790 N N . LYS A 1 103 ? -13.875 -6.951 12.439 1.00 82.00 103 LYS A N 1
ATOM 791 C CA . LYS A 1 103 ? -14.749 -5.979 11.773 1.00 82.00 103 LYS A CA 1
ATOM 792 C C . LYS A 1 103 ? -14.918 -6.277 10.281 1.00 82.00 103 LYS A C 1
ATOM 794 O O . LYS A 1 103 ? -15.734 -5.623 9.640 1.00 82.00 103 LYS A O 1
ATOM 799 N N . ASP A 1 104 ? -14.161 -7.224 9.723 1.00 80.50 104 ASP A N 1
ATOM 800 C CA . ASP A 1 104 ? -14.301 -7.600 8.318 1.00 80.50 104 ASP A CA 1
ATOM 801 C C . ASP A 1 104 ? -15.550 -8.469 8.134 1.00 80.50 104 ASP A C 1
ATOM 803 O O . ASP A 1 104 ? -15.574 -9.654 8.467 1.00 80.50 104 ASP A O 1
ATOM 807 N N . VAL A 1 105 ? -16.615 -7.845 7.636 1.00 82.12 105 VAL A N 1
ATOM 808 C CA . VAL A 1 105 ? -17.899 -8.503 7.359 1.00 82.12 105 VAL A CA 1
ATOM 809 C C . VAL A 1 105 ? -17.992 -9.033 5.924 1.00 82.12 105 VAL A C 1
ATOM 811 O O . VAL A 1 105 ? -18.925 -9.771 5.613 1.00 82.12 105 VAL A O 1
ATOM 814 N N . ILE A 1 106 ? -17.034 -8.694 5.051 1.00 81.69 106 ILE A N 1
ATOM 815 C CA . ILE A 1 106 ? -17.057 -9.036 3.624 1.00 81.69 106 ILE A CA 1
ATOM 816 C C . ILE A 1 106 ? -16.012 -10.119 3.349 1.00 81.69 106 ILE A C 1
ATOM 818 O O . ILE A 1 106 ? -14.823 -9.847 3.194 1.00 81.69 106 ILE A O 1
ATOM 822 N N . THR A 1 107 ? -16.450 -11.372 3.236 1.00 80.31 107 THR A N 1
ATOM 823 C CA . THR A 1 107 ? -15.541 -12.528 3.086 1.00 80.31 107 THR A CA 1
ATOM 824 C C . THR A 1 107 ? -15.423 -13.052 1.653 1.00 80.31 107 THR A C 1
ATOM 826 O O . THR A 1 107 ? -14.437 -13.706 1.317 1.00 80.31 107 THR A O 1
ATOM 829 N N . ASP A 1 108 ? -16.395 -12.750 0.797 1.00 86.00 108 ASP A N 1
ATOM 830 C CA . ASP A 1 108 ? -16.547 -13.261 -0.569 1.00 86.00 108 ASP A CA 1
ATOM 831 C C . ASP A 1 108 ? -15.916 -12.358 -1.641 1.00 86.00 108 ASP A C 1
ATOM 833 O O . ASP A 1 108 ? -15.485 -12.834 -2.695 1.00 86.00 108 ASP A O 1
ATOM 837 N N . VAL A 1 109 ? -15.810 -11.059 -1.367 1.00 87.75 109 VAL A N 1
ATOM 838 C CA . VAL A 1 109 ? -15.122 -10.094 -2.233 1.00 87.75 109 VAL A CA 1
ATOM 839 C C . VAL A 1 109 ? -13.646 -10.011 -1.849 1.00 87.75 109 VAL A C 1
ATOM 841 O O . VAL A 1 109 ? -13.276 -10.224 -0.701 1.00 87.75 109 VAL A O 1
ATOM 844 N N . SER A 1 110 ? -12.773 -9.690 -2.801 1.00 91.62 110 SER A N 1
ATOM 845 C CA . SER A 1 110 ? -11.394 -9.277 -2.528 1.00 91.62 110 SER A CA 1
ATOM 846 C C . SER A 1 110 ? -10.987 -8.212 -3.538 1.00 91.62 110 SER A C 1
ATOM 848 O O . SER A 1 110 ? -11.177 -8.394 -4.745 1.00 91.62 110 SER A O 1
ATOM 850 N N . LEU A 1 111 ? -10.455 -7.110 -3.016 1.00 92.81 111 LEU A N 1
ATOM 851 C CA . LEU A 1 111 ? -9.980 -5.946 -3.753 1.00 92.81 111 LEU A CA 1
ATOM 852 C C . LEU A 1 111 ? -8.660 -6.234 -4.470 1.00 92.81 111 LEU A C 1
ATOM 854 O O . LEU A 1 111 ? -8.437 -5.753 -5.577 1.00 92.81 111 LEU A O 1
ATOM 858 N N . LEU A 1 112 ? -7.787 -7.036 -3.854 1.00 92.50 112 LEU A N 1
ATOM 859 C CA . LEU A 1 112 ? -6.484 -7.398 -4.409 1.00 92.50 112 LEU A CA 1
ATOM 860 C C . LEU A 1 112 ? -6.377 -8.906 -4.576 1.00 92.50 112 LEU A C 1
ATOM 862 O O . LEU A 1 112 ? -6.502 -9.666 -3.628 1.00 92.50 112 LEU A O 1
ATOM 866 N N . LYS A 1 113 ? -6.058 -9.362 -5.787 1.00 92.25 113 LYS A N 1
ATOM 867 C CA . LYS A 1 113 ? -5.885 -10.790 -6.079 1.00 92.25 113 LYS A CA 1
ATOM 868 C C . LYS A 1 113 ? -4.472 -11.034 -6.576 1.00 92.25 113 LYS A C 1
ATOM 870 O O . LYS A 1 113 ? -4.055 -10.415 -7.549 1.00 92.25 113 LYS A O 1
ATOM 875 N N . ALA A 1 114 ? -3.769 -12.006 -5.992 1.00 88.94 114 ALA A N 1
ATOM 876 C CA . ALA A 1 114 ? -2.410 -12.367 -6.417 1.00 88.94 114 ALA A CA 1
ATOM 877 C C . ALA A 1 114 ? -2.322 -12.660 -7.928 1.00 88.94 114 ALA A C 1
ATOM 879 O O . ALA A 1 114 ? -1.369 -12.264 -8.589 1.00 88.94 114 ALA A O 1
ATOM 880 N N . ARG A 1 115 ? -3.362 -13.288 -8.500 1.00 89.50 115 ARG A N 1
ATOM 881 C CA . ARG A 1 115 ? -3.459 -13.531 -9.946 1.00 89.50 115 ARG A CA 1
ATOM 882 C C . ARG A 1 115 ? -3.440 -12.240 -10.767 1.00 89.50 115 ARG A C 1
ATOM 884 O O . ARG A 1 115 ? -2.794 -12.220 -11.803 1.00 89.50 115 ARG A O 1
ATOM 891 N N . VAL A 1 116 ? -4.143 -11.203 -10.312 1.00 89.56 116 VAL A N 1
ATOM 892 C CA . VAL A 1 116 ? -4.213 -9.897 -10.985 1.00 89.56 116 VAL A CA 1
ATOM 893 C C . VAL A 1 116 ? -2.880 -9.164 -10.839 1.00 89.56 116 VAL A C 1
ATOM 895 O O . VAL A 1 116 ? -2.345 -8.677 -11.826 1.00 89.56 116 VAL A O 1
ATOM 898 N N . LEU A 1 117 ? -2.284 -9.181 -9.642 1.00 90.62 117 LEU A N 1
ATOM 899 C CA . LEU A 1 117 ? -0.963 -8.587 -9.399 1.00 90.62 117 LEU A CA 1
ATOM 900 C C . LEU A 1 117 ? 0.123 -9.202 -10.299 1.00 90.62 117 LEU A C 1
ATOM 902 O O . LEU A 1 117 ? 0.922 -8.484 -10.891 1.00 90.62 117 LEU A O 1
ATOM 906 N N . ASN A 1 118 ? 0.104 -10.526 -10.476 1.00 89.06 118 ASN A N 1
ATOM 907 C CA . ASN A 1 118 ? 1.045 -11.246 -11.342 1.00 89.06 118 ASN A CA 1
ATOM 908 C C . ASN A 1 118 ? 0.832 -11.006 -12.847 1.00 89.06 118 ASN A C 1
ATOM 910 O O . ASN A 1 118 ? 1.691 -11.378 -13.641 1.00 89.06 118 ASN A O 1
ATOM 914 N N . GLN A 1 119 ? -0.304 -10.436 -13.257 1.00 88.44 119 GLN A N 1
ATOM 915 C CA . GLN A 1 119 ? -0.557 -10.094 -14.660 1.00 88.44 119 GLN A CA 1
ATOM 916 C C . GLN A 1 119 ? 0.026 -8.735 -15.046 1.00 88.44 119 GLN A C 1
ATOM 918 O O . GLN A 1 119 ? 0.180 -8.476 -16.237 1.00 88.44 119 GLN A O 1
ATOM 923 N N . ILE A 1 120 ? 0.357 -7.8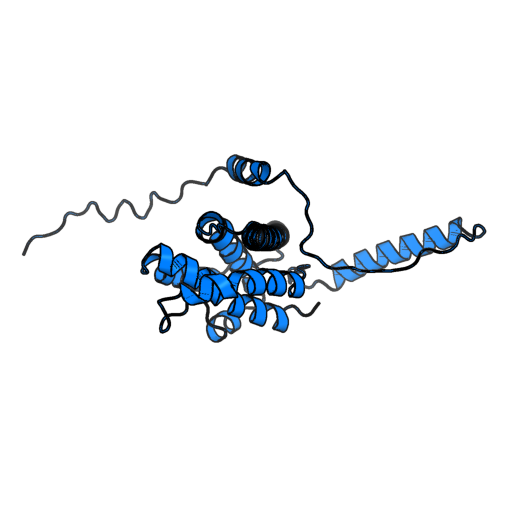86 -14.067 1.00 88.12 120 ILE A N 1
ATOM 924 C CA . ILE A 1 120 ? 0.920 -6.564 -14.324 1.00 88.12 120 ILE A CA 1
ATOM 925 C C . ILE A 1 120 ? 2.309 -6.734 -14.930 1.00 88.12 120 ILE A C 1
ATOM 927 O O . ILE A 1 120 ? 3.208 -7.314 -14.309 1.00 88.12 120 ILE A O 1
ATOM 931 N N . HIS A 1 121 ? 2.493 -6.178 -16.125 1.00 88.62 121 HIS A N 1
ATOM 932 C CA . HIS A 1 121 ? 3.787 -6.143 -16.786 1.00 88.62 121 HIS A CA 1
ATOM 933 C C . HIS A 1 121 ? 4.856 -5.547 -15.847 1.00 88.62 121 HIS A C 1
ATOM 935 O O . HIS A 1 121 ? 4.607 -4.493 -15.257 1.00 88.62 121 HIS A O 1
ATOM 941 N N . PRO A 1 122 ? 6.055 -6.150 -15.714 1.00 86.75 122 PRO A N 1
ATOM 942 C CA . PRO A 1 122 ? 7.067 -5.706 -14.749 1.00 86.75 122 PRO A CA 1
ATOM 943 C C . PRO A 1 122 ? 7.410 -4.211 -14.816 1.00 86.75 122 PRO A C 1
ATOM 945 O O . PRO A 1 122 ? 7.592 -3.568 -13.785 1.00 86.75 122 PRO A O 1
ATOM 948 N N . SER A 1 123 ? 7.425 -3.620 -16.016 1.00 85.81 123 SER A N 1
ATOM 949 C CA . SER A 1 123 ? 7.683 -2.181 -16.191 1.00 85.81 123 SER A CA 1
ATOM 950 C C . SER A 1 123 ? 6.567 -1.270 -15.662 1.00 85.81 123 SER A C 1
ATOM 952 O O . SER A 1 123 ? 6.817 -0.088 -15.441 1.00 85.81 123 SER A O 1
ATOM 954 N N . GLU A 1 124 ? 5.348 -1.793 -15.497 1.00 89.44 124 GLU A N 1
ATOM 955 C CA . GLU A 1 124 ? 4.163 -1.070 -15.017 1.00 89.44 124 GLU A CA 1
ATOM 956 C C . GLU A 1 124 ? 3.868 -1.293 -13.525 1.00 89.44 124 GLU A C 1
ATOM 958 O O . GLU A 1 124 ? 3.093 -0.544 -12.927 1.00 89.44 124 GLU A O 1
ATOM 963 N N . GLN A 1 125 ? 4.502 -2.286 -12.891 1.00 90.12 125 GLN A N 1
ATOM 964 C CA . GLN A 1 125 ? 4.283 -2.620 -11.477 1.00 90.12 125 GLN A CA 1
ATOM 965 C C . GLN A 1 125 ? 4.571 -1.443 -10.541 1.00 90.12 125 GLN A C 1
ATOM 967 O O . GLN A 1 125 ? 3.792 -1.165 -9.633 1.00 90.12 125 GLN A O 1
ATOM 972 N N . CYS A 1 126 ? 5.638 -0.689 -10.805 1.00 91.00 126 CYS A N 1
ATOM 973 C CA . CYS A 1 126 ? 5.962 0.520 -10.048 1.00 91.00 126 CYS A CA 1
ATOM 974 C C . CYS A 1 126 ? 4.838 1.573 -10.118 1.00 91.00 126 CYS A C 1
ATOM 976 O O . CYS A 1 126 ? 4.574 2.259 -9.132 1.00 91.00 126 CYS A O 1
ATOM 978 N N . CYS A 1 127 ? 4.153 1.694 -11.263 1.00 93.44 127 CYS A N 1
ATOM 979 C CA . CYS A 1 127 ? 3.090 2.672 -11.456 1.00 93.44 127 CYS A CA 1
ATOM 980 C C . CYS A 1 127 ? 1.833 2.235 -10.711 1.00 93.44 127 CYS A C 1
ATOM 982 O O . CYS A 1 127 ? 1.215 3.044 -10.019 1.00 93.44 127 CYS A O 1
ATOM 984 N N . PHE A 1 128 ? 1.508 0.943 -10.778 1.00 94.50 128 PHE A N 1
ATOM 985 C CA . PHE A 1 128 ? 0.450 0.357 -9.965 1.00 94.50 128 PHE A CA 1
ATOM 986 C C . PHE A 1 128 ? 0.702 0.584 -8.464 1.00 94.50 128 PHE A C 1
ATOM 988 O O . PHE A 1 128 ? -0.162 1.131 -7.783 1.00 94.50 128 PHE A O 1
ATOM 995 N N . LEU A 1 129 ? 1.900 0.265 -7.958 1.00 93.44 129 LEU A N 1
ATOM 996 C CA . LEU A 1 129 ? 2.264 0.492 -6.553 1.00 93.44 129 LEU A CA 1
ATOM 997 C C . LEU A 1 129 ? 2.176 1.974 -6.164 1.00 93.44 129 LEU A C 1
ATOM 999 O O . LEU A 1 129 ? 1.684 2.300 -5.085 1.00 93.44 129 LEU A O 1
ATOM 1003 N N . LEU A 1 130 ? 2.592 2.886 -7.049 1.00 94.12 130 LEU A N 1
ATOM 1004 C CA . LEU A 1 130 ? 2.491 4.329 -6.822 1.00 94.12 130 LEU A CA 1
ATOM 1005 C C . LEU A 1 130 ? 1.029 4.781 -6.700 1.00 94.12 130 LEU A C 1
ATOM 1007 O O . LEU A 1 130 ? 0.692 5.579 -5.822 1.00 94.12 130 LEU A O 1
ATOM 1011 N N . GLN A 1 131 ? 0.155 4.289 -7.581 1.00 96.81 131 GLN A N 1
ATOM 1012 C CA . GLN A 1 131 ? -1.275 4.600 -7.562 1.00 96.81 131 GLN A CA 1
ATOM 1013 C C . GLN A 1 131 ? -1.973 4.002 -6.338 1.00 96.81 131 GLN A C 1
ATOM 1015 O O . GLN A 1 131 ? -2.771 4.693 -5.699 1.00 96.81 131 GLN A O 1
ATOM 1020 N N . LEU A 1 132 ? -1.637 2.762 -5.983 1.00 96.56 132 LEU A N 1
ATOM 1021 C CA . LEU A 1 132 ? -2.183 2.070 -4.824 1.00 96.56 132 LEU A CA 1
ATOM 1022 C C . LEU A 1 132 ? -1.730 2.741 -3.522 1.00 96.56 132 LEU A C 1
ATOM 1024 O O . LEU A 1 132 ? -2.562 3.073 -2.684 1.00 96.56 132 LEU A O 1
ATOM 1028 N N . GLY A 1 133 ? -0.440 3.057 -3.381 1.00 95.19 133 GLY A N 1
ATOM 1029 C CA . GLY A 1 133 ? 0.087 3.775 -2.217 1.00 95.19 133 GLY A CA 1
ATOM 1030 C C . GLY A 1 133 ? -0.595 5.131 -2.011 1.00 95.19 133 GLY A C 1
ATOM 1031 O O . GLY A 1 133 ? -1.029 5.445 -0.902 1.00 95.19 133 GLY A O 1
ATOM 1032 N N . ARG A 1 134 ? -0.793 5.907 -3.090 1.00 97.31 134 ARG A N 1
ATOM 1033 C CA . ARG A 1 134 ? -1.602 7.143 -3.052 1.00 97.31 134 ARG A CA 1
ATOM 1034 C C . ARG A 1 134 ? -3.030 6.882 -2.583 1.00 97.31 134 ARG A C 1
ATOM 1036 O O . ARG A 1 134 ? -3.564 7.660 -1.799 1.00 97.31 134 ARG A O 1
ATOM 1043 N N . PHE A 1 135 ? -3.658 5.813 -3.068 1.00 98.19 135 PHE A N 1
ATOM 1044 C CA . PHE A 1 135 ? -5.020 5.473 -2.680 1.00 98.19 135 PHE A CA 1
ATOM 1045 C C . PHE A 1 135 ? -5.125 5.190 -1.176 1.00 98.19 135 PHE A C 1
ATOM 1047 O O . PHE A 1 135 ? -5.976 5.788 -0.517 1.00 98.19 135 PHE A O 1
ATOM 1054 N N . TYR A 1 136 ? -4.247 4.347 -0.625 1.00 96.88 136 TYR A N 1
ATOM 1055 C CA . TYR A 1 136 ? -4.268 3.981 0.796 1.00 96.88 136 TYR A CA 1
ATOM 1056 C C . TYR A 1 136 ? -4.015 5.179 1.715 1.00 96.88 136 TYR A C 1
ATOM 1058 O O . TYR A 1 136 ? -4.752 5.366 2.684 1.00 96.88 136 TYR A O 1
ATOM 1066 N N . LEU A 1 137 ? -3.034 6.024 1.379 1.00 96.06 137 LEU A N 1
ATOM 1067 C CA . LEU A 1 137 ? -2.714 7.234 2.145 1.00 96.06 137 LEU A CA 1
ATOM 1068 C C . LEU A 1 137 ? -3.865 8.242 2.185 1.00 96.06 137 LEU A C 1
ATOM 1070 O O . LEU A 1 137 ? -4.018 8.938 3.181 1.00 96.06 137 LEU A O 1
ATOM 1074 N N . ASN A 1 138 ? -4.678 8.309 1.129 1.00 96.75 138 ASN A N 1
ATOM 1075 C CA . ASN A 1 138 ? -5.747 9.302 1.027 1.00 96.75 138 ASN A CA 1
ATOM 1076 C C . ASN A 1 138 ? -7.113 8.783 1.497 1.00 96.75 138 ASN A C 1
ATOM 1078 O O . ASN A 1 138 ? -7.929 9.576 1.962 1.00 96.75 138 ASN A O 1
ATOM 1082 N N . ASN A 1 139 ? -7.379 7.479 1.361 1.00 96.00 139 ASN A N 1
ATOM 1083 C CA . ASN A 1 139 ? -8.730 6.924 1.521 1.00 96.00 139 ASN A CA 1
ATOM 1084 C C . ASN A 1 139 ? -8.847 5.851 2.609 1.00 96.00 139 ASN A C 1
ATOM 1086 O O . ASN A 1 139 ? -9.948 5.648 3.109 1.00 96.00 139 ASN A O 1
ATOM 1090 N N . VAL A 1 140 ? -7.756 5.166 2.973 1.00 96.31 140 VAL A N 1
ATOM 1091 C CA . VAL A 1 140 ? -7.804 4.023 3.903 1.00 96.31 140 VAL A CA 1
ATOM 1092 C C . VAL A 1 140 ? -7.235 4.409 5.264 1.00 96.31 140 VAL A C 1
ATOM 1094 O O . VAL A 1 140 ? -7.976 4.452 6.241 1.00 96.31 140 VAL A O 1
ATOM 1097 N N . PHE A 1 141 ? -5.944 4.750 5.341 1.00 95.19 141 PHE A N 1
ATOM 1098 C CA . PHE A 1 141 ? -5.296 5.040 6.627 1.00 95.19 141 PHE A CA 1
ATOM 1099 C C . PHE A 1 141 ? -5.939 6.197 7.401 1.00 95.19 141 PHE A C 1
ATOM 1101 O O . PHE A 1 141 ? -6.167 6.018 8.593 1.00 95.19 141 PHE A O 1
ATOM 1108 N N . PRO A 1 142 ? -6.325 7.329 6.775 1.00 95.44 142 PRO A N 1
ATOM 1109 C CA . PRO A 1 142 ? -6.944 8.437 7.507 1.00 95.44 142 PRO A CA 1
ATOM 1110 C C . PRO A 1 142 ? -8.334 8.129 8.073 1.00 95.44 142 PRO A C 1
ATOM 1112 O O . PRO A 1 142 ? -8.912 8.977 8.743 1.00 95.44 142 PRO A O 1
ATOM 1115 N N . LYS A 1 143 ? -8.924 6.980 7.724 1.00 95.25 143 LYS A N 1
ATOM 1116 C CA . LYS A 1 143 ? -10.253 6.560 8.184 1.00 95.25 143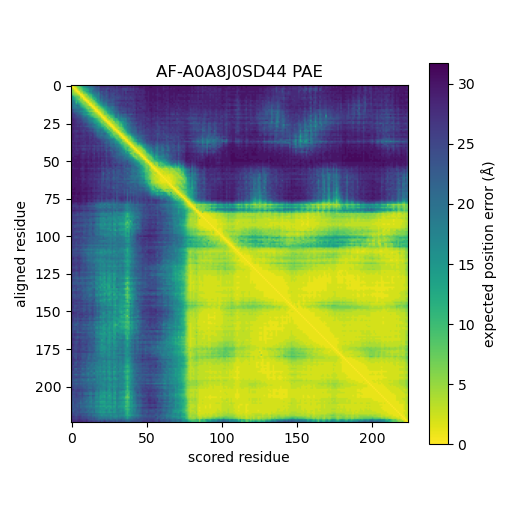 LYS A CA 1
ATOM 1117 C C . LYS A 1 143 ? -10.193 5.465 9.244 1.00 95.25 143 LYS A C 1
ATOM 1119 O O . LYS A 1 143 ? -11.228 5.071 9.770 1.00 95.25 143 LYS A O 1
ATOM 1124 N N . LEU A 1 144 ? -8.997 4.963 9.539 1.00 93.25 144 LEU A N 1
ATOM 1125 C CA . LEU A 1 144 ? -8.769 3.983 10.585 1.00 93.25 144 LEU A CA 1
ATOM 1126 C C . LEU A 1 144 ? -8.340 4.707 11.857 1.00 93.25 144 LEU A C 1
ATOM 1128 O O . LEU A 1 144 ? -7.309 5.374 11.889 1.00 93.25 144 LEU A O 1
ATOM 1132 N N . GLU A 1 145 ? -9.126 4.531 12.912 1.00 90.38 145 GLU A N 1
ATOM 1133 C CA . GLU A 1 145 ? -8.834 5.067 14.237 1.00 90.38 145 GLU A CA 1
ATOM 1134 C C . GLU A 1 145 ? -8.929 3.951 15.276 1.00 90.38 145 GLU A C 1
ATOM 1136 O O . GLU A 1 145 ? -9.855 3.128 15.267 1.00 90.38 145 GLU A O 1
ATOM 1141 N N . PHE A 1 146 ? -7.955 3.920 16.182 1.00 89.06 146 PHE A N 1
ATOM 1142 C CA . PHE A 1 146 ? -7.874 2.935 17.250 1.00 89.06 146 PHE A CA 1
ATOM 1143 C C . PHE A 1 146 ? -7.880 3.619 18.611 1.00 89.06 146 PHE A C 1
ATOM 1145 O O . PHE A 1 146 ? -7.118 4.546 18.866 1.00 89.06 146 PHE A O 1
ATOM 1152 N N . SER A 1 147 ? -8.695 3.103 19.533 1.00 88.81 147 SER A N 1
ATOM 1153 C CA . SER A 1 147 ? -8.708 3.582 20.921 1.00 88.81 147 SER A CA 1
ATOM 1154 C C . SER A 1 147 ? -7.420 3.241 21.673 1.00 88.81 147 SER A C 1
ATOM 1156 O O . SER A 1 147 ? -7.079 3.899 22.652 1.00 88.81 147 SER A O 1
ATOM 1158 N N . SER A 1 148 ? -6.714 2.193 21.245 1.00 91.00 148 SER A N 1
ATOM 1159 C CA . SER A 1 148 ? -5.444 1.809 21.841 1.00 91.00 148 SER A CA 1
ATOM 1160 C C . SER A 1 148 ? -4.287 2.543 21.172 1.00 91.00 148 SER A C 1
ATOM 1162 O O . SER A 1 148 ? -4.085 2.478 19.958 1.00 91.00 148 SER A O 1
ATOM 1164 N N . MET A 1 149 ? -3.482 3.204 22.005 1.00 90.62 149 MET A N 1
ATOM 1165 C CA . MET A 1 149 ? -2.309 3.966 21.576 1.00 90.62 149 MET A CA 1
ATOM 1166 C C . MET A 1 149 ? -1.276 3.110 20.837 1.00 90.62 149 MET A C 1
ATOM 1168 O O . MET A 1 149 ? -0.552 3.631 19.992 1.00 90.62 149 MET A O 1
ATOM 1172 N N . LYS A 1 150 ? -1.175 1.814 21.160 1.00 90.19 150 LYS A N 1
ATOM 1173 C CA . LYS A 1 150 ? -0.214 0.904 20.525 1.00 90.19 150 LYS A CA 1
ATOM 1174 C C . LYS A 1 150 ? -0.580 0.668 19.058 1.00 90.19 150 LYS A C 1
ATOM 1176 O O . LYS A 1 150 ? 0.240 0.893 18.176 1.00 90.19 150 LYS A O 1
ATOM 1181 N N . GLU A 1 151 ? -1.819 0.282 18.792 1.00 88.25 151 GLU A N 1
ATOM 1182 C CA . GLU A 1 151 ? -2.346 0.009 17.457 1.00 88.25 151 GLU A CA 1
ATOM 1183 C C . GLU A 1 151 ? -2.360 1.273 16.598 1.00 88.25 151 GLU A C 1
ATOM 1185 O O . GLU A 1 151 ? -1.965 1.218 15.434 1.00 88.25 151 GLU A O 1
ATOM 1190 N N . GLN A 1 152 ? -2.719 2.423 17.179 1.00 91.69 152 GLN A N 1
ATOM 1191 C CA . GLN A 1 152 ? -2.656 3.701 16.469 1.00 91.69 152 GLN A CA 1
ATOM 1192 C C . GLN A 1 152 ? -1.222 4.035 16.029 1.00 91.69 152 GLN A C 1
ATOM 1194 O O . GLN A 1 152 ? -1.008 4.480 14.902 1.00 91.69 152 GLN A O 1
ATOM 1199 N N . LYS A 1 153 ? -0.219 3.779 16.879 1.00 91.12 153 LYS A N 1
ATOM 1200 C CA . LYS A 1 153 ? 1.193 3.945 16.501 1.00 91.12 153 LYS A CA 1
ATOM 1201 C C . LYS A 1 153 ? 1.594 2.990 15.382 1.00 91.12 153 LYS A C 1
ATOM 1203 O O . LYS A 1 153 ? 2.211 3.439 14.423 1.00 91.12 153 LYS A O 1
ATOM 1208 N N . CYS A 1 154 ? 1.223 1.711 15.458 1.00 91.81 154 CYS A N 1
ATOM 1209 C CA . CYS A 1 154 ? 1.515 0.750 14.390 1.00 91.81 154 CYS A CA 1
ATOM 1210 C C . CYS A 1 154 ? 0.872 1.161 13.055 1.00 91.81 154 CYS A C 1
ATOM 1212 O O . CYS A 1 154 ? 1.528 1.078 12.019 1.00 91.81 154 CYS A O 1
ATOM 1214 N N . LEU A 1 155 ? -0.367 1.666 13.075 1.00 92.81 155 LEU A N 1
ATOM 1215 C CA . LEU A 1 155 ? -1.026 2.211 11.886 1.00 92.81 155 LEU A CA 1
ATOM 1216 C C . LEU A 1 155 ? -0.242 3.397 11.306 1.00 92.81 155 LEU A C 1
ATOM 1218 O O . LEU A 1 155 ? 0.002 3.439 10.101 1.00 92.81 155 LEU A O 1
ATOM 1222 N N . ASN A 1 156 ? 0.179 4.340 12.152 1.00 91.12 156 ASN A N 1
ATOM 1223 C CA . ASN A 1 156 ? 0.945 5.509 11.720 1.00 91.12 156 ASN A CA 1
ATOM 1224 C C . ASN A 1 156 ? 2.309 5.110 11.140 1.00 91.12 156 ASN A C 1
ATOM 1226 O O . ASN A 1 156 ? 2.717 5.638 10.107 1.00 91.12 156 ASN A O 1
ATOM 1230 N N . HIS A 1 157 ? 3.003 4.158 11.769 1.00 92.00 157 HIS A N 1
ATOM 1231 C CA . HIS A 1 157 ? 4.252 3.614 11.241 1.00 92.00 157 HIS A CA 1
ATOM 1232 C C . HIS A 1 157 ? 4.044 2.964 9.870 1.00 92.00 157 HIS A C 1
ATOM 1234 O O . HIS A 1 157 ? 4.757 3.307 8.931 1.00 92.00 157 HIS A O 1
ATOM 1240 N N . LEU A 1 158 ? 3.013 2.128 9.713 1.00 91.38 158 LEU A N 1
ATOM 1241 C CA . LEU A 1 158 ? 2.661 1.530 8.424 1.00 91.38 158 LEU A CA 1
ATOM 1242 C C . LEU A 1 158 ? 2.374 2.590 7.349 1.00 91.38 158 LEU A C 1
ATOM 1244 O O . LEU A 1 158 ? 2.874 2.490 6.228 1.00 91.38 158 LEU A O 1
ATOM 1248 N N . ALA A 1 159 ? 1.595 3.622 7.686 1.00 92.69 159 ALA A N 1
ATOM 1249 C CA . ALA A 1 159 ? 1.295 4.722 6.774 1.00 92.69 159 ALA A CA 1
ATOM 1250 C C . ALA A 1 159 ? 2.569 5.476 6.356 1.00 92.69 159 ALA A C 1
ATOM 1252 O O . ALA A 1 159 ? 2.736 5.798 5.179 1.00 92.69 159 ALA A O 1
ATOM 1253 N N . ASN A 1 160 ? 3.504 5.692 7.283 1.00 90.31 160 ASN A N 1
ATOM 1254 C CA . ASN A 1 160 ? 4.797 6.309 6.988 1.00 90.31 160 ASN A CA 1
ATOM 1255 C C . ASN A 1 160 ? 5.678 5.427 6.094 1.00 90.31 160 ASN A C 1
ATOM 1257 O O . ASN A 1 160 ? 6.292 5.944 5.160 1.00 90.31 160 ASN A O 1
ATOM 1261 N N . SER A 1 161 ? 5.697 4.108 6.299 1.00 88.94 161 SER A N 1
ATOM 1262 C CA . SER A 1 161 ? 6.399 3.180 5.402 1.00 88.94 161 SER A CA 1
ATOM 1263 C C . SER A 1 161 ? 5.814 3.226 3.983 1.00 88.94 161 SER A C 1
ATOM 1265 O O . SER A 1 161 ? 6.559 3.316 3.006 1.00 88.94 161 SER A O 1
ATOM 1267 N N . VAL A 1 162 ? 4.480 3.261 3.846 1.00 90.31 162 VAL A N 1
ATOM 1268 C CA . VAL A 1 162 ? 3.810 3.451 2.543 1.00 90.31 162 VAL A CA 1
ATOM 1269 C C . VAL A 1 162 ? 4.156 4.808 1.926 1.00 90.31 162 VAL A C 1
ATOM 1271 O O . VAL A 1 162 ? 4.359 4.898 0.714 1.00 90.31 162 VAL A O 1
ATOM 1274 N N . LEU A 1 163 ? 4.242 5.870 2.731 1.00 90.50 163 LEU A N 1
ATOM 1275 C CA . LEU A 1 163 ? 4.652 7.193 2.266 1.00 90.50 163 LEU A CA 1
ATOM 1276 C C . LEU A 1 163 ? 6.093 7.187 1.742 1.00 90.50 163 LEU A C 1
ATOM 1278 O O . LEU A 1 163 ? 6.336 7.737 0.667 1.00 90.50 163 LEU A O 1
ATOM 1282 N N . GLY A 1 164 ? 7.018 6.533 2.447 1.00 87.56 164 GLY A N 1
ATOM 1283 C CA . GLY A 1 164 ? 8.398 6.337 1.999 1.00 87.56 164 GLY A CA 1
ATOM 1284 C C . GLY A 1 164 ? 8.458 5.650 0.635 1.00 87.56 164 GLY A C 1
ATOM 1285 O O . GLY A 1 164 ? 9.001 6.216 -0.317 1.00 87.56 164 GLY A O 1
ATOM 1286 N N . LEU A 1 165 ? 7.779 4.506 0.496 1.00 86.62 165 LEU A N 1
ATOM 1287 C CA . LEU A 1 165 ? 7.655 3.787 -0.778 1.00 86.62 165 LEU A CA 1
ATOM 1288 C C . LEU A 1 165 ? 7.066 4.678 -1.886 1.00 86.62 165 LEU A C 1
ATOM 1290 O O . LEU A 1 165 ? 7.580 4.721 -3.004 1.00 86.62 165 LEU A O 1
ATOM 1294 N N . LYS A 1 166 ? 6.002 5.438 -1.591 1.00 90.06 166 LYS A N 1
ATOM 1295 C CA . LYS A 1 166 ? 5.385 6.371 -2.549 1.00 90.06 166 LYS A CA 1
ATOM 1296 C C . LYS A 1 166 ? 6.386 7.416 -3.040 1.00 90.06 166 LYS A C 1
ATOM 1298 O O . LYS A 1 166 ? 6.375 7.748 -4.225 1.00 90.06 166 LYS A O 1
ATOM 1303 N N . ILE A 1 167 ? 7.211 7.965 -2.148 1.00 89.19 167 ILE A N 1
ATOM 1304 C CA . ILE A 1 167 ? 8.219 8.977 -2.486 1.00 89.19 167 ILE A CA 1
ATOM 1305 C C . ILE A 1 167 ? 9.282 8.376 -3.416 1.00 89.19 167 ILE A C 1
ATOM 1307 O O . ILE A 1 167 ? 9.577 8.973 -4.454 1.00 89.19 167 ILE A O 1
ATOM 1311 N N . GLU A 1 168 ? 9.786 7.179 -3.108 1.00 87.88 168 GLU A N 1
ATOM 1312 C CA . GLU A 1 168 ? 10.736 6.452 -3.966 1.00 87.88 168 GLU A CA 1
ATOM 1313 C C . GLU A 1 168 ? 10.155 6.193 -5.363 1.00 87.88 168 GLU A C 1
ATOM 1315 O O . GLU A 1 168 ? 10.763 6.534 -6.383 1.00 87.88 168 GLU A O 1
ATOM 1320 N N . LEU A 1 169 ? 8.925 5.676 -5.426 1.00 90.12 169 LEU A N 1
ATOM 1321 C CA . LEU A 1 169 ? 8.233 5.402 -6.684 1.00 90.12 169 LEU A CA 1
ATOM 1322 C C . LEU A 1 169 ? 7.923 6.684 -7.474 1.00 90.12 169 LEU A C 1
ATOM 1324 O O . LEU A 1 169 ? 8.063 6.694 -8.700 1.00 90.12 169 LEU A O 1
ATOM 1328 N N . LYS A 1 170 ? 7.553 7.790 -6.803 1.00 91.44 170 LYS A N 1
ATOM 1329 C CA . LYS A 1 170 ? 7.353 9.105 -7.447 1.00 91.44 170 LYS A CA 1
ATOM 1330 C C . LYS A 1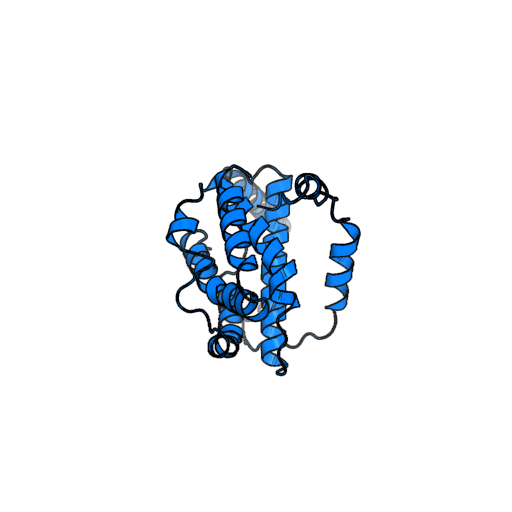 170 ? 8.655 9.576 -8.093 1.00 91.44 170 LYS A C 1
ATOM 1332 O O . LYS A 1 170 ? 8.620 10.057 -9.224 1.00 91.44 170 LYS A O 1
ATOM 1337 N N . HIS A 1 171 ? 9.791 9.388 -7.424 1.00 90.00 171 HIS A N 1
ATOM 1338 C CA . HIS A 1 171 ? 11.103 9.721 -7.976 1.00 90.00 171 HIS A CA 1
ATOM 1339 C C . HIS A 1 171 ? 11.477 8.840 -9.184 1.00 90.00 171 HIS A C 1
ATOM 1341 O O . HIS A 1 171 ? 11.999 9.331 -10.190 1.00 90.00 171 HIS A O 1
ATOM 1347 N N . CYS A 1 172 ? 11.172 7.542 -9.148 1.00 89.31 172 CYS A N 1
ATOM 1348 C CA . CYS A 1 172 ? 11.344 6.673 -10.316 1.00 89.31 172 CYS A CA 1
ATOM 1349 C C . CYS A 1 172 ? 10.479 7.117 -11.500 1.00 89.31 172 CYS A C 1
ATOM 1351 O O . CYS A 1 172 ? 10.958 7.163 -12.632 1.00 89.31 172 CYS A O 1
ATOM 1353 N N . HIS A 1 173 ? 9.228 7.496 -11.241 1.00 89.56 173 HIS A N 1
ATOM 1354 C CA . HIS A 1 173 ? 8.331 8.018 -12.266 1.00 89.56 173 HIS A CA 1
ATOM 1355 C C . HIS A 1 173 ? 8.839 9.337 -12.864 1.00 89.56 173 HIS A C 1
ATOM 1357 O O . HIS A 1 173 ? 8.916 9.455 -14.085 1.00 89.56 173 HIS A O 1
ATOM 1363 N N . SER A 1 174 ? 9.297 10.287 -12.039 1.00 90.12 174 SER A N 1
ATOM 1364 C CA . SER A 1 174 ? 9.853 11.558 -12.529 1.00 90.12 174 SER A CA 1
ATOM 1365 C C . SER A 1 174 ? 11.160 11.393 -13.311 1.00 90.12 174 SER A C 1
ATOM 1367 O O . SER A 1 174 ? 11.521 12.264 -14.092 1.00 90.12 174 SER A O 1
ATOM 1369 N N . THR A 1 175 ? 11.876 10.285 -13.107 1.00 89.12 175 THR A N 1
ATOM 1370 C CA . THR A 1 175 ? 13.118 9.951 -13.825 1.00 89.12 175 THR A CA 1
ATOM 1371 C C . THR A 1 175 ? 12.906 8.938 -14.954 1.00 89.12 175 THR A C 1
ATOM 1373 O O . THR A 1 175 ? 13.871 8.336 -15.415 1.00 89.12 175 THR A O 1
ATOM 1376 N N . MET A 1 176 ? 11.658 8.739 -15.402 1.00 87.31 176 MET A N 1
ATOM 1377 C CA . MET A 1 176 ? 11.284 7.840 -16.509 1.00 87.31 176 MET A CA 1
ATOM 1378 C C . MET A 1 176 ? 11.695 6.367 -16.314 1.00 87.31 176 MET A C 1
ATOM 1380 O O . MET A 1 176 ? 11.718 5.591 -17.263 1.00 87.31 176 MET A O 1
ATOM 1384 N N . ARG A 1 177 ? 11.962 5.949 -15.070 1.00 86.50 177 ARG A N 1
ATOM 1385 C CA . ARG A 1 177 ? 12.262 4.557 -14.680 1.00 86.50 177 ARG A CA 1
ATOM 1386 C C . ARG A 1 177 ? 11.021 3.793 -14.217 1.00 86.50 177 ARG A C 1
ATOM 1388 O O . ARG A 1 177 ? 11.128 2.732 -13.609 1.00 86.50 177 ARG A O 1
ATOM 1395 N N . CYS A 1 178 ? 9.843 4.364 -14.448 1.00 87.75 178 CYS A N 1
ATOM 1396 C CA . CYS A 1 178 ? 8.574 3.752 -14.110 1.00 87.75 178 CYS A CA 1
ATOM 1397 C C . CYS A 1 178 ? 7.533 4.039 -15.193 1.00 87.75 178 CYS A C 1
ATOM 1399 O O . CYS A 1 178 ? 7.051 5.171 -15.307 1.00 87.75 178 CYS A O 1
ATOM 1401 N N . ALA A 1 179 ? 7.203 3.018 -15.986 1.00 89.56 179 ALA A N 1
ATOM 1402 C CA . ALA A 1 179 ? 6.223 3.141 -17.053 1.00 89.56 179 ALA A CA 1
ATOM 1403 C C . ALA A 1 179 ? 4.805 3.078 -16.474 1.00 89.56 179 ALA A C 1
ATOM 1405 O O . ALA A 1 179 ? 4.511 2.247 -15.620 1.00 89.56 179 ALA A O 1
ATOM 1406 N N . CYS A 1 180 ? 3.918 3.941 -16.960 1.00 90.75 180 CYS A N 1
ATOM 1407 C CA . CYS A 1 180 ? 2.489 3.885 -16.670 1.00 90.75 180 CYS A CA 1
ATOM 1408 C C . CYS A 1 180 ? 1.767 3.595 -17.980 1.00 90.75 180 CYS A C 1
ATOM 1410 O O . CYS A 1 180 ? 1.789 4.419 -18.893 1.00 90.75 180 CYS A O 1
ATOM 1412 N N . GLY A 1 181 ? 1.190 2.405 -18.086 1.00 89.81 181 GLY A N 1
ATOM 1413 C CA . GLY A 1 181 ? 0.493 1.939 -19.274 1.00 89.81 181 GLY A CA 1
ATOM 1414 C C . GLY A 1 181 ? -0.918 1.471 -18.944 1.00 89.81 181 GLY A C 1
ATOM 1415 O O . GLY A 1 181 ? -1.451 1.697 -17.857 1.00 89.81 181 GLY A O 1
ATOM 1416 N N . HIS A 1 182 ? -1.555 0.830 -19.918 1.00 93.50 182 HIS A N 1
ATOM 1417 C CA . HIS A 1 182 ? -2.961 0.461 -19.802 1.00 93.50 182 HIS A CA 1
ATOM 1418 C C . HIS A 1 182 ? -3.223 -0.537 -18.660 1.00 93.50 182 HIS A C 1
ATOM 1420 O O . HIS A 1 182 ? -4.261 -0.444 -18.011 1.00 93.50 182 HIS A O 1
ATOM 1426 N N . GLN A 1 183 ? -2.301 -1.467 -18.380 1.00 91.62 183 GLN A N 1
ATOM 1427 C CA . GLN A 1 183 ? -2.540 -2.527 -17.394 1.00 91.62 183 GLN A CA 1
ATOM 1428 C C . GLN A 1 183 ? -2.595 -1.983 -15.965 1.00 91.62 183 GLN A C 1
ATOM 1430 O O . GLN A 1 183 ? -3.530 -2.296 -15.228 1.00 91.62 183 GLN A O 1
ATOM 1435 N N . SER A 1 184 ? -1.621 -1.150 -15.583 1.00 92.38 184 SER A N 1
ATOM 1436 C CA . SER A 1 184 ? -1.581 -0.529 -14.252 1.00 92.38 184 SER A CA 1
ATOM 1437 C C . SER A 1 184 ? -2.810 0.343 -13.997 1.00 92.38 184 SER A C 1
ATOM 1439 O O . SER A 1 184 ? -3.427 0.226 -12.939 1.00 92.38 184 SER A O 1
ATOM 1441 N N . HIS A 1 185 ? -3.217 1.149 -14.984 1.00 94.19 185 HIS A N 1
ATOM 1442 C CA . HIS A 1 185 ? -4.420 1.976 -14.888 1.00 94.19 185 HIS A CA 1
ATOM 1443 C C . HIS A 1 185 ? -5.696 1.142 -14.770 1.00 94.19 185 HIS A C 1
ATOM 1445 O O . HIS A 1 185 ? -6.495 1.394 -13.870 1.00 94.19 185 HIS A O 1
ATOM 1451 N N . LYS A 1 186 ? -5.860 0.127 -15.625 1.00 95.00 186 LYS A N 1
ATOM 1452 C CA . LYS A 1 186 ? -7.047 -0.731 -15.632 1.00 95.00 186 LYS A CA 1
ATOM 1453 C C . LYS A 1 186 ? -7.232 -1.466 -14.304 1.00 95.00 186 LYS A C 1
ATOM 1455 O O . LYS A 1 186 ? -8.321 -1.476 -13.748 1.00 95.00 186 LYS A O 1
ATOM 1460 N N . ILE A 1 187 ? -6.165 -2.054 -13.765 1.00 94.19 187 ILE A N 1
ATOM 1461 C CA . ILE A 1 187 ? -6.241 -2.796 -12.498 1.00 94.19 187 ILE A CA 1
ATOM 1462 C C . ILE A 1 187 ? -6.546 -1.853 -11.328 1.00 94.19 187 ILE A C 1
ATOM 1464 O O . ILE A 1 187 ? -7.304 -2.204 -10.426 1.00 94.19 187 ILE A O 1
ATOM 1468 N N . MET A 1 188 ? -5.986 -0.641 -11.340 1.00 96.38 188 MET A N 1
ATOM 1469 C CA . MET A 1 188 ? -6.308 0.366 -10.331 1.00 96.38 188 MET A CA 1
ATOM 1470 C C . MET A 1 188 ? -7.761 0.855 -10.444 1.00 96.38 188 MET A C 1
ATOM 1472 O O . MET A 1 188 ? -8.381 1.150 -9.423 1.00 96.38 188 MET A O 1
ATOM 1476 N N . GLU A 1 189 ? -8.303 0.959 -11.657 1.00 95.94 189 GLU A N 1
ATOM 1477 C CA . GLU A 1 189 ? -9.707 1.299 -11.906 1.00 95.94 189 GLU A CA 1
ATOM 1478 C C . GLU A 1 189 ? -10.638 0.212 -11.356 1.00 95.94 189 GLU A C 1
ATOM 1480 O O . GLU A 1 189 ? -11.460 0.518 -10.497 1.00 95.94 189 GLU A O 1
ATOM 1485 N N . GLU A 1 190 ? -10.414 -1.059 -11.708 1.00 95.44 190 GLU A N 1
ATOM 1486 C CA . GLU A 1 190 ? -11.176 -2.205 -11.180 1.00 95.44 190 GLU A CA 1
ATOM 1487 C C . GLU A 1 190 ? -11.132 -2.271 -9.639 1.00 95.44 190 GLU A C 1
ATOM 1489 O O . GLU A 1 190 ? -12.149 -2.518 -8.979 1.00 95.44 190 GLU A O 1
ATOM 1494 N N . PHE A 1 191 ? -9.963 -2.003 -9.043 1.00 96.50 191 PHE A N 1
ATOM 1495 C CA . PHE A 1 191 ? -9.810 -1.903 -7.590 1.00 96.50 191 PHE A CA 1
ATOM 1496 C C . PHE A 1 191 ? -10.703 -0.797 -7.006 1.00 96.50 191 PHE A C 1
ATOM 1498 O O . PHE A 1 191 ? -11.400 -1.028 -6.017 1.00 96.50 191 PHE A O 1
ATOM 1505 N N . ARG A 1 192 ? -10.699 0.406 -7.602 1.00 97.50 192 ARG A N 1
ATOM 1506 C CA . ARG A 1 192 ? -11.493 1.551 -7.118 1.00 97.50 192 ARG A CA 1
ATOM 1507 C C . ARG A 1 192 ? -12.983 1.310 -7.280 1.00 97.50 192 ARG A C 1
ATOM 1509 O O . ARG A 1 192 ? -13.729 1.605 -6.354 1.00 97.50 192 ARG A O 1
ATOM 1516 N N . GLU A 1 193 ? -13.410 0.786 -8.423 1.00 96.75 193 GLU A N 1
ATOM 1517 C CA . GLU A 1 193 ? -14.814 0.461 -8.676 1.00 96.75 193 GLU A CA 1
ATOM 1518 C C . GLU A 1 193 ? -15.338 -0.512 -7.623 1.00 96.75 193 GLU A C 1
ATOM 1520 O O . GLU A 1 193 ? -16.353 -0.241 -6.986 1.00 96.75 193 GLU A O 1
ATOM 1525 N N . THR A 1 194 ? -14.595 -1.591 -7.369 1.00 96.00 194 THR A N 1
ATOM 1526 C CA . THR A 1 194 ? -14.952 -2.566 -6.332 1.00 96.00 194 THR A CA 1
ATOM 1527 C C . THR A 1 194 ? -14.974 -1.911 -4.946 1.00 96.00 194 THR A C 1
ATOM 1529 O O . THR A 1 194 ? -15.905 -2.135 -4.177 1.00 96.00 194 THR A O 1
ATOM 1532 N N . PHE A 1 195 ? -13.983 -1.070 -4.623 1.00 97.06 195 PHE A N 1
ATOM 1533 C CA . PHE A 1 195 ? -13.913 -0.360 -3.341 1.00 97.06 195 PHE A CA 1
ATOM 1534 C C . PHE A 1 195 ? -15.130 0.540 -3.105 1.00 97.06 195 PHE A C 1
ATOM 1536 O O . PHE A 1 195 ? -15.742 0.468 -2.044 1.00 97.06 195 PHE A O 1
ATOM 1543 N N . TYR A 1 196 ? -15.502 1.363 -4.088 1.00 96.81 196 TYR A N 1
ATOM 1544 C CA . TYR A 1 196 ? -16.595 2.329 -3.951 1.00 96.81 196 TYR A CA 1
ATOM 1545 C C . TYR A 1 196 ? -17.996 1.710 -4.074 1.00 96.81 196 TYR A C 1
ATOM 1547 O O . TYR A 1 196 ? -18.976 2.380 -3.760 1.00 96.81 196 TYR A O 1
ATOM 1555 N N . GLN A 1 197 ? -18.110 0.451 -4.506 1.00 96.06 197 GLN A N 1
ATOM 1556 C CA . GLN A 1 197 ? -19.376 -0.294 -4.487 1.00 96.06 197 GLN A CA 1
ATOM 1557 C C . GLN A 1 197 ? -19.736 -0.843 -3.099 1.00 96.06 197 GLN A C 1
ATOM 1559 O O . GLN A 1 197 ? -20.894 -1.187 -2.861 1.00 96.06 197 GLN A O 1
ATOM 1564 N N . MET A 1 198 ? -18.764 -0.952 -2.193 1.00 94.75 198 MET A N 1
ATOM 1565 C CA . MET A 1 198 ? -18.981 -1.446 -0.834 1.00 94.75 198 MET A CA 1
ATOM 1566 C C . MET A 1 198 ? -19.433 -0.323 0.110 1.00 94.75 198 MET A C 1
ATOM 1568 O O . MET A 1 198 ? -19.238 0.864 -0.154 1.00 94.75 198 MET A O 1
ATOM 1572 N N . GLU A 1 199 ? -20.027 -0.706 1.243 1.00 95.06 199 GLU A N 1
ATOM 1573 C CA . GLU A 1 199 ? -20.258 0.221 2.357 1.00 95.06 199 GLU A CA 1
ATOM 1574 C C . GLU A 1 199 ? -18.907 0.786 2.836 1.00 95.06 199 GLU A C 1
ATOM 1576 O O . GLU A 1 199 ? -17.895 0.088 2.801 1.00 95.06 199 GLU A O 1
ATOM 1581 N N . THR A 1 200 ? -18.872 2.061 3.229 1.00 93.88 200 THR A N 1
ATOM 1582 C CA . THR A 1 200 ? -17.625 2.814 3.436 1.00 93.88 200 THR A CA 1
ATOM 1583 C C . THR A 1 200 ? -16.729 2.177 4.495 1.00 93.88 200 THR A C 1
ATOM 1585 O O . THR A 1 200 ? -15.549 1.945 4.225 1.00 93.88 200 THR A O 1
ATOM 1588 N N . GLU A 1 201 ? -17.258 1.879 5.685 1.00 93.12 201 GLU A N 1
ATOM 1589 C CA . GLU A 1 201 ? -16.463 1.279 6.762 1.00 93.12 201 GLU A CA 1
ATOM 1590 C C . GLU A 1 201 ? -15.992 -0.127 6.380 1.00 93.12 201 GLU A C 1
ATOM 1592 O O . GLU A 1 201 ? -14.809 -0.452 6.538 1.00 93.12 201 GLU A O 1
ATOM 1597 N N . ALA A 1 202 ? -16.881 -0.935 5.798 1.00 93.69 202 ALA A N 1
ATOM 1598 C CA . ALA A 1 202 ? -16.545 -2.270 5.322 1.00 93.69 202 ALA A CA 1
ATOM 1599 C C . ALA A 1 202 ? -15.457 -2.242 4.231 1.00 93.69 202 ALA A C 1
ATOM 1601 O O . ALA A 1 202 ? -14.518 -3.035 4.282 1.00 93.69 202 ALA A O 1
ATOM 1602 N N . ALA A 1 203 ? -15.522 -1.297 3.288 1.00 95.75 203 ALA A N 1
ATOM 1603 C CA . ALA A 1 203 ? -14.534 -1.118 2.226 1.00 95.75 203 ALA A CA 1
ATOM 1604 C C . ALA A 1 203 ? -13.145 -0.779 2.781 1.00 95.75 203 ALA A C 1
ATOM 1606 O O . ALA A 1 203 ? -12.140 -1.327 2.325 1.00 95.75 203 ALA A O 1
ATOM 1607 N N . ILE A 1 204 ? -13.081 0.106 3.783 1.00 96.25 204 ILE A N 1
ATOM 1608 C CA . ILE A 1 204 ? -11.832 0.511 4.442 1.00 96.25 204 ILE A CA 1
ATOM 1609 C C . ILE A 1 204 ? -11.199 -0.681 5.161 1.00 96.25 204 ILE A C 1
ATOM 1611 O O . ILE A 1 204 ? -10.015 -0.965 4.954 1.00 96.25 204 ILE A O 1
ATOM 1615 N N . VAL A 1 205 ? -11.982 -1.393 5.980 1.00 95.12 205 VAL A N 1
ATOM 1616 C CA . VAL A 1 205 ? -11.513 -2.587 6.701 1.00 95.12 205 VAL A CA 1
ATOM 1617 C C . VAL A 1 205 ? -11.038 -3.647 5.712 1.00 95.12 205 VAL A C 1
ATOM 1619 O O . VAL A 1 205 ? -9.957 -4.215 5.886 1.00 95.12 205 VAL A O 1
ATOM 1622 N N . LYS A 1 206 ? -11.790 -3.846 4.626 1.00 95.25 206 LYS A N 1
ATOM 1623 C CA . LYS A 1 206 ? -11.449 -4.800 3.577 1.00 95.25 206 LYS A CA 1
ATOM 1624 C C . LYS A 1 206 ? -10.146 -4.447 2.869 1.00 95.25 206 LYS A C 1
ATOM 1626 O O . LYS A 1 206 ? -9.269 -5.298 2.733 1.00 95.25 206 LYS A O 1
ATOM 1631 N N . ALA A 1 207 ? -9.990 -3.193 2.449 1.00 96.12 207 ALA A N 1
ATOM 1632 C CA . ALA A 1 207 ? -8.774 -2.718 1.797 1.00 96.12 207 ALA A CA 1
ATOM 1633 C C . ALA A 1 207 ? -7.556 -2.890 2.705 1.00 96.12 207 ALA A C 1
ATOM 1635 O O . ALA A 1 207 ? -6.502 -3.335 2.246 1.00 96.12 207 ALA A O 1
ATOM 1636 N N . PHE A 1 208 ? -7.695 -2.589 3.997 1.00 95.50 208 PHE A N 1
ATOM 1637 C CA . PHE A 1 208 ? -6.623 -2.822 4.955 1.00 95.50 208 PHE A CA 1
ATOM 1638 C C . PHE A 1 208 ? -6.277 -4.311 5.075 1.00 95.50 208 PHE A C 1
ATOM 1640 O O . PHE A 1 208 ? -5.106 -4.669 4.988 1.00 95.50 208 PHE A O 1
ATOM 1647 N N . GLY A 1 209 ? -7.273 -5.190 5.219 1.00 93.62 209 GLY A N 1
ATOM 1648 C CA . GLY A 1 209 ? -7.056 -6.636 5.344 1.00 93.62 209 GLY A CA 1
ATOM 1649 C C . GLY A 1 209 ? -6.408 -7.277 4.109 1.00 93.62 209 GLY A C 1
ATOM 1650 O O . GLY A 1 209 ? -5.539 -8.152 4.243 1.00 93.62 209 GLY A O 1
ATOM 1651 N N . ASP A 1 210 ? -6.783 -6.806 2.917 1.00 93.94 210 ASP A N 1
ATOM 1652 C CA . ASP A 1 210 ? -6.242 -7.252 1.629 1.00 93.94 210 ASP A CA 1
ATOM 1653 C C . ASP A 1 210 ? -4.813 -6.744 1.375 1.00 93.94 210 ASP A C 1
ATOM 1655 O O . ASP A 1 210 ? -4.115 -7.276 0.508 1.00 93.94 210 ASP A O 1
ATOM 1659 N N . LEU A 1 211 ? -4.313 -5.793 2.173 1.00 93.44 211 LEU A N 1
ATOM 1660 C CA . LEU A 1 211 ? -2.927 -5.333 2.089 1.00 93.44 211 LEU A CA 1
ATOM 1661 C C . LEU A 1 211 ? -1.927 -6.480 2.330 1.00 93.44 211 LEU A C 1
ATOM 1663 O O . LEU A 1 211 ? -0.874 -6.514 1.700 1.00 93.44 211 LEU A O 1
ATOM 1667 N N . ASN A 1 212 ? -2.288 -7.495 3.125 1.00 92.38 212 ASN A N 1
ATOM 1668 C CA . ASN A 1 212 ? -1.529 -8.748 3.266 1.00 92.38 212 ASN A CA 1
ATOM 1669 C C . ASN A 1 212 ? -1.209 -9.425 1.920 1.00 92.38 212 ASN A C 1
ATOM 1671 O O . ASN A 1 212 ? -0.156 -10.042 1.763 1.00 92.38 212 ASN A O 1
ATOM 1675 N N . ILE A 1 213 ? -2.126 -9.349 0.951 1.00 93.94 213 ILE A N 1
ATOM 1676 C CA . ILE A 1 213 ? -1.948 -9.953 -0.375 1.00 93.94 213 ILE A CA 1
ATOM 1677 C C . ILE A 1 213 ? -0.872 -9.185 -1.141 1.00 93.94 213 ILE A C 1
ATOM 1679 O O . ILE A 1 213 ? 0.004 -9.806 -1.744 1.00 93.94 213 ILE A O 1
ATOM 1683 N N . LEU A 1 214 ? -0.897 -7.850 -1.060 1.00 92.50 214 LEU A N 1
ATOM 1684 C CA . LEU A 1 214 ? 0.141 -6.997 -1.632 1.00 92.50 214 LEU A CA 1
ATOM 1685 C C . LEU A 1 214 ? 1.501 -7.264 -0.988 1.00 92.50 214 LEU A C 1
ATOM 1687 O O . LEU A 1 214 ? 2.476 -7.446 -1.705 1.00 92.50 214 LEU A O 1
ATOM 1691 N N . ILE A 1 215 ? 1.565 -7.321 0.345 1.00 91.94 215 ILE A N 1
ATOM 1692 C CA . ILE A 1 215 ? 2.807 -7.552 1.097 1.00 91.94 215 ILE A CA 1
ATOM 1693 C C . ILE A 1 215 ? 3.463 -8.853 0.646 1.00 91.94 215 ILE A C 1
ATOM 1695 O O . ILE A 1 215 ? 4.614 -8.837 0.227 1.00 91.94 215 ILE A O 1
ATOM 1699 N N . ARG A 1 216 ? 2.714 -9.962 0.640 1.00 92.12 216 ARG A N 1
ATOM 1700 C CA . ARG A 1 216 ? 3.227 -11.265 0.182 1.00 92.12 216 ARG A CA 1
ATOM 1701 C C . ARG A 1 216 ? 3.677 -11.233 -1.271 1.00 92.12 216 ARG A C 1
ATOM 1703 O O . ARG A 1 216 ? 4.665 -11.864 -1.628 1.00 92.12 216 ARG A O 1
ATOM 1710 N N . TRP A 1 217 ? 2.945 -10.519 -2.122 1.00 91.25 217 TRP A N 1
ATOM 1711 C CA . TRP A 1 217 ? 3.337 -10.349 -3.513 1.00 91.25 217 TRP A CA 1
ATOM 1712 C C . TRP A 1 217 ? 4.650 -9.557 -3.632 1.00 91.25 217 TRP A C 1
ATOM 1714 O O . TRP A 1 217 ? 5.525 -9.960 -4.397 1.00 91.25 217 TRP A O 1
ATOM 1724 N N . MET A 1 218 ? 4.836 -8.498 -2.840 1.00 87.69 218 MET A N 1
ATOM 1725 C CA . MET A 1 218 ? 6.087 -7.738 -2.804 1.00 87.69 218 MET A CA 1
ATOM 1726 C C . MET A 1 218 ? 7.250 -8.573 -2.251 1.00 87.69 218 MET A C 1
ATOM 1728 O O . MET A 1 218 ? 8.321 -8.531 -2.844 1.00 87.69 218 MET A O 1
ATOM 1732 N N . GLU A 1 219 ? 7.044 -9.381 -1.200 1.00 87.00 219 GLU A N 1
ATOM 1733 C CA . GLU A 1 219 ? 8.069 -10.295 -0.647 1.00 87.00 219 GLU A CA 1
ATOM 1734 C C . GLU A 1 219 ? 8.646 -11.234 -1.724 1.00 87.00 219 GLU A C 1
ATOM 1736 O O . GLU A 1 219 ? 9.824 -11.576 -1.686 1.00 87.00 219 GLU A O 1
ATOM 1741 N N . ILE A 1 220 ? 7.819 -11.646 -2.693 1.00 84.62 220 ILE A N 1
ATOM 1742 C CA . ILE A 1 220 ? 8.216 -12.548 -3.784 1.00 84.62 220 ILE A CA 1
ATOM 1743 C C . ILE A 1 220 ? 8.901 -11.793 -4.932 1.00 84.62 220 ILE A C 1
ATOM 1745 O O . ILE A 1 220 ? 9.852 -12.307 -5.518 1.00 84.62 220 ILE A O 1
ATOM 1749 N N . ASN A 1 221 ? 8.406 -10.603 -5.288 1.00 78.56 221 ASN A N 1
ATOM 1750 C CA . ASN A 1 221 ? 8.833 -9.882 -6.496 1.00 78.56 221 ASN A CA 1
ATOM 1751 C C . ASN A 1 221 ? 9.944 -8.846 -6.246 1.00 78.56 221 ASN A C 1
ATOM 1753 O O . ASN A 1 221 ? 10.612 -8.437 -7.193 1.00 78.56 221 ASN A O 1
ATOM 1757 N N . TYR A 1 222 ? 10.167 -8.456 -4.990 1.00 75.50 222 TYR A N 1
ATOM 1758 C CA . TYR A 1 222 ? 11.224 -7.537 -4.562 1.00 75.50 222 TYR A CA 1
ATOM 1759 C C . TYR A 1 222 ? 12.020 -8.142 -3.393 1.00 75.50 222 TYR A C 1
ATOM 1761 O O . TYR A 1 222 ? 11.976 -7.609 -2.282 1.00 75.50 222 TYR A O 1
ATOM 1769 N N . PRO A 1 223 ? 12.722 -9.274 -3.599 1.00 60.88 223 PRO A N 1
ATOM 1770 C CA . PRO A 1 223 ? 13.599 -9.813 -2.570 1.00 60.88 223 PRO A CA 1
ATOM 1771 C C . PRO A 1 223 ? 14.744 -8.818 -2.330 1.00 60.88 223 PRO A C 1
ATOM 1773 O O . PRO A 1 223 ? 15.436 -8.433 -3.276 1.00 60.88 223 PRO A O 1
ATOM 1776 N N . GLY A 1 224 ? 14.877 -8.366 -1.081 1.00 53.28 224 GLY A N 1
ATOM 1777 C CA . GLY A 1 224 ? 15.972 -7.497 -0.634 1.00 53.28 224 GLY A CA 1
ATOM 1778 C C . GLY A 1 224 ? 17.345 -8.147 -0.749 1.00 53.28 224 GLY A C 1
ATOM 1779 O O . GLY A 1 224 ? 17.419 -9.397 -0.716 1.00 53.28 224 GLY A O 1
#

Solvent-accessible surface area (backbone atoms only — not comparable to full-atom values): 13644 Å² total; per-residue (Å²): 143,81,84,81,71,97,62,75,80,65,60,80,74,67,74,82,62,83,78,64,78,74,62,64,56,59,69,60,57,77,69,76,80,78,96,72,82,82,90,78,93,78,91,81,83,88,84,85,89,85,90,86,62,66,69,64,51,48,51,50,51,49,49,48,51,49,50,49,50,49,50,57,56,67,69,46,58,80,57,60,85,79,86,67,62,60,68,59,47,48,53,27,46,55,68,39,40,70,70,45,56,81,63,53,81,69,84,87,68,77,75,57,50,69,72,60,63,71,66,43,54,79,54,22,41,52,36,33,51,34,54,49,38,52,46,39,65,71,64,31,58,81,72,64,83,55,95,47,70,66,47,40,48,31,49,51,50,34,52,48,53,42,48,52,49,32,52,53,39,50,52,24,40,77,66,71,29,31,44,77,50,70,61,31,51,50,55,52,46,56,33,48,56,58,44,72,72,42,59,69,69,52,30,37,44,44,55,59,60,36,44,58,50,54,51,56,51,42,57,71,76,58,69,129

Organism: Xenopus tropicalis (NCBI:txid8364)

=== Feature glossary ===
A reading guide for the features in this record.

Start from the sequence.

  · Sequence gives the chain of amino acids in standard one-letter code (A=alanine, C=cysteine, …, Y=tyrosine), read N→C. It is the only feature that is directly encoded by the gene; all structural features are derived from the folded form of this sequence.

Fold it, and you get atomic coordinates and the backbone conformation that goes with them.

  · Structure coordinates are given as an mmCIF _atom_site loop: one row per atom with element, residue name, chain id, sequence number, and x/y/z position in Å. Only the four main-chain atoms per residue are included here; side chains are omitted to keep the record compact.

  · Backbone dihedral angles. Every residue except chain termini has a φ (preceding-C → N → Cα → C) and a ψ (N → Cα → C → next-N). They are reported in degrees following the IUPAC sign convention. Secondary structure is essent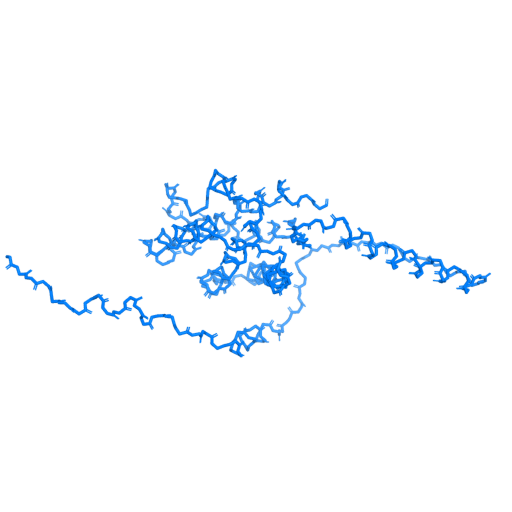ially a statement about which (φ, ψ) basin each residue occupies.

  · Eight-state secondary structure (DSSP): H is the canonical α-helix, G the tighter 3₁₀-helix, I the wider π-helix; E/B are β-structure, T and S are turns and bends, and '-' is everything else. DSSP derives these from the pattern of main-chain N–H···O=C hydrogen bonds, not from the sequence.

  · SS3 is a coarse helix/strand/coil call (letters a/b/c) made by the P-SEA algorithm from inter-Cα distances and dihedrals. It is less detailed than DSSP but needs only Cα positions.

Summarize the fold with a handful of shape descriptors and a per-residue structural alphabet.

  · Radius of gyration (Rg) is the root-mean-square distance of Cα atoms from their centroid — a single number for overall size and compactness. A globular domain of N residues has Rg ≈ 2.2·N^0.38 Å; an extended or disordered chain has a much larger Rg. The Cα contact count is the number of residue pairs whose Cα atoms are within 8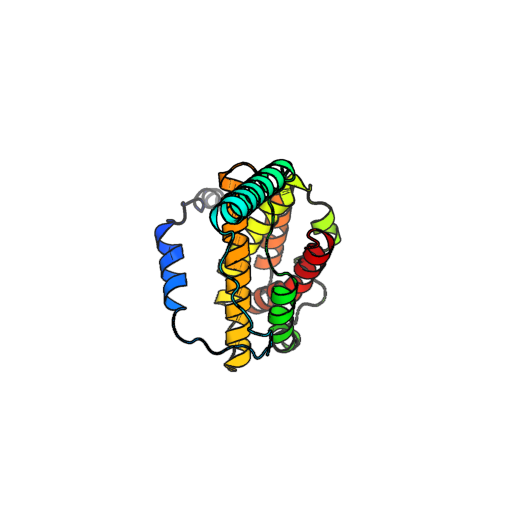 Å and are more than four positions apart in sequence — a standard proxy for tertiary packing density. The bounding box is the smallest axis-aligned box enclosing all Cα atoms.

  · 3Di is Foldseek's structural alphabet. Each residue is assigned one of twenty discrete states based on how its Cα sits relative to its spatial (not sequential) neighbors. Aligning 3Di strings finds structural homologs roughly as well as full 3D superposition, but orders of magnitude faster.

  · Solvent-accessible surface area (SASA) is the area in Å² traced out by the centre of a 1.4 Å probe sphere (a water molecule) rolled over the protein's van der Waals surface (Shrake–Rupley / Lee–Richards construction). Buried residues have near-zero SASA; fully exposed residues can exceed 200 Å². The total SASA scales roughly with the number of surface residues.

Ask how reliable the model is.

  · For AlphaFold models, the B-factor field carries pLDDT — the model's own estimate of local accuracy on a 0–100 scale. Regions with pLDDT<50 should be treated as essentially unmodeled; they often correspond to intrinsically disordered segments.

  · For experimental (PDB) structures, the B-factor (temperature factor) quantifies the positional spread of each atom in the crystal — a combination of thermal vibration and static disorder — in units of Å². High B-factors mark flexible loops or poorly resolved regions; low B-factors mark the rigid, well-ordered core.

  · Predicted Aligned Error (PAE) is an AlphaFold confidence matrix: entry (i, j) is the expected error in the position of residue j, in ångströms, when the prediction is superimposed on the true structure at residue i. Low PAE within a block of residues means that block is internally rigid and well-predicted; high PAE between two blocks means their relative placement is uncertain even if each block individually is confident.

Place it in context: what it resembles, what it is annotated as, and how it looks.

  · Structural nearest neighbors (via Foldseek easy-search vs the PDB). Reported per hit: target PDB id, E-value, and alignment TM-score. A TM-score above ~0.5 is the conventional threshold for 'same fold'.

  · Functional annotations link the protein to curated databases. InterPro entries identify conserved domains and families by matching the sequence against member-database signatures (Pfam, PROSITE, CDD, …). Gene Ontology (GO) terms describe molecular function, biological process, and cellular component in a controlled vocabulary. CATH places the structure in a hierarchical fold classification (Class/Architecture/Topology/Homologous-superfamily). The organism is the source species.

  · The contact map is a binary N×N matrix image: pixel (i, j) is dark where Cα_i and Cα_j are within 8 Å and |i−j|>4. Because the |i−j|>4 filter removes local helical contacts, off-diagonal stripes parallel to the main diagonal indicate parallel β-sheets; stripes perpendicular to it indicate antiparallel β-sheets. The Ramachandran plot scatters every residue's (φ, ψ) pair against the sterically allowed regions. The PAE heatmap renders the predicted-aligned-error matrix.

  · Six rendered views show the 3D structure from the faces of a cube — i.e. along ±x, ±y, ±z. Rendering representation is drawn randomly per protein from cartoon (secondary-structure ribbons), sticks (backbone bonds), or molecular surface; coloring is either N→C rainbow (blue at the N-terminus through red at the C-terminus) or one color per chain.